Protein AF-A0A1I1VA85-F1 (afdb_monomer)

Mean predicted aligned error: 12.04 Å

Nearest PDB structures (foldseek):
  2l6g-assembly1_A  TM=3.162E-01  e=8.016E+00  unclassified
  8r5s-assembly1_B  TM=1.865E-01  e=4.896E+00  unidentified
  2rai-assembly1_A  TM=1.815E-01  e=9.067E+00  Homo sapiens

Sequence (360 aa):
MTSPSSPTVPARAAYRDVALLIAAASGHSLWATVMIALREYATIQVPHSGLVGRVLMAVGAIAMAGWLIRLTAARKSGSAWALAGAAALAAAVAADAAGLVPADGGSTSGVLAPLAGAGLTVWLVREILRHHGVRLHASAGPADADTQGGVFAAALLGFAAAGLAMVTVSLWFPQSTLSGHQLEAGGITTGSQAFAAFVWTAVAEELAETAAVLALLGAAGRPVREAVALCLLLRLAGHAYLGAAAVAAMVAGAVAVLLFLRYRSVVPLLLAHFAWDAKVRDWVIPQLYAVDTGDGTRTVLLFASWRTSTVTLLLTAGAALWLLHFAQPTTASNSNQAGEAAGSGRTSPPAAASPARRAP

InterPro domains:
  IPR003675 CAAX prenyl protease 2/Lysostaphin resistance protein A-like domain [PF02517] (193-278)

Radius of gyration: 25.91 Å; Cα contacts (8 Å, |Δi|>4): 366; chains: 1; bounding box: 61×56×95 Å

Solvent-accessible surface area (backbone atoms only — not comparable to full-atom values): 20030 Å² total; per-residue (Å²): 136,81,76,78,79,72,80,71,38,57,50,71,58,36,53,50,52,45,52,52,48,46,49,33,66,41,37,29,55,39,47,48,22,52,52,49,29,38,36,65,75,65,68,44,84,64,85,61,55,70,58,53,35,29,50,41,45,29,50,16,33,47,52,47,27,55,49,40,41,57,66,43,59,77,39,98,70,67,43,66,64,52,42,51,51,35,50,50,31,26,49,42,22,33,33,40,50,68,62,67,47,67,64,77,91,45,70,53,51,67,23,49,26,32,46,28,46,31,54,48,48,55,51,36,54,52,50,54,33,50,74,61,73,47,47,80,71,66,66,72,76,73,45,90,52,90,65,91,53,62,69,60,49,48,51,50,49,51,50,50,49,52,50,51,49,45,35,50,50,35,73,76,41,86,73,67,64,70,95,58,56,72,49,55,78,70,70,41,84,46,72,54,21,46,50,20,45,32,52,22,50,20,38,42,51,37,44,56,45,35,48,46,36,44,49,39,36,42,45,28,49,37,43,57,70,56,38,52,49,51,30,35,48,51,40,31,52,56,30,50,52,46,37,61,59,19,54,58,50,28,52,53,42,49,52,47,49,51,49,32,74,71,67,36,47,55,65,68,44,34,52,51,44,30,49,47,51,56,45,48,56,72,59,51,72,81,68,75,66,63,53,72,71,81,78,84,50,74,54,68,68,63,70,59,55,52,48,50,53,48,48,49,50,49,49,50,51,45,49,49,50,46,50,60,63,75,61,52,71,77,71,74,70,76,78,66,84,81,75,86,78,88,76,94,76,92,75,85,82,80,90,80,81,84,84,76,88,82,83,136

Structure (mmCIF, N/CA/C/O backbone):
data_AF-A0A1I1VA85-F1
#
_entry.id   AF-A0A1I1VA85-F1
#
loop_
_atom_site.group_PDB
_atom_site.id
_atom_site.type_symbol
_atom_site.label_atom_id
_atom_site.label_alt_id
_atom_site.label_comp_id
_atom_site.label_asym_id
_atom_site.label_entity_id
_atom_site.label_seq_id
_atom_site.pdbx_PDB_ins_code
_atom_site.Cartn_x
_atom_site.Cartn_y
_atom_site.Cartn_z
_atom_site.occupancy
_atom_site.B_iso_or_equiv
_atom_site.auth_seq_id
_atom_site.auth_comp_id
_atom_site.auth_asym_id
_atom_site.auth_atom_id
_atom_site.pdbx_PDB_model_num
ATOM 1 N N . MET A 1 1 ? -25.752 -6.299 33.656 1.00 51.69 1 MET A N 1
ATOM 2 C CA . MET A 1 1 ? -24.516 -5.617 33.219 1.00 51.69 1 MET A CA 1
ATOM 3 C C . MET A 1 1 ? -24.560 -5.518 31.707 1.00 51.69 1 MET A C 1
ATOM 5 O O . MET A 1 1 ? -24.494 -6.544 31.048 1.00 51.69 1 MET A O 1
ATOM 9 N N . THR A 1 2 ? -24.782 -4.326 31.162 1.00 58.25 2 THR A N 1
ATOM 10 C CA . THR A 1 2 ? -24.693 -4.083 29.720 1.00 58.25 2 THR A CA 1
ATOM 11 C C . THR A 1 2 ? -23.217 -3.999 29.350 1.00 58.25 2 THR A C 1
ATOM 13 O O . THR A 1 2 ? -22.477 -3.207 29.932 1.00 58.25 2 THR A O 1
ATOM 16 N N . SER A 1 3 ? -22.760 -4.852 28.433 1.00 56.22 3 SER A N 1
ATOM 17 C CA . SER A 1 3 ? -21.406 -4.740 27.893 1.00 56.22 3 SER A CA 1
ATOM 18 C C . SER A 1 3 ? -21.243 -3.336 27.301 1.00 56.22 3 SER A C 1
ATOM 20 O O . SER A 1 3 ? -22.123 -2.915 26.546 1.00 56.22 3 SER A O 1
ATOM 22 N N . PRO A 1 4 ? -20.182 -2.587 27.649 1.00 63.34 4 PRO A N 1
ATOM 23 C CA . PRO A 1 4 ? -19.962 -1.262 27.088 1.00 63.34 4 PRO A CA 1
ATOM 24 C C . PRO A 1 4 ? -19.966 -1.367 25.561 1.00 63.34 4 PRO A C 1
ATOM 26 O O . PRO A 1 4 ? -19.232 -2.175 24.987 1.00 63.34 4 PRO A O 1
ATOM 29 N N . SER A 1 5 ? -20.833 -0.587 24.910 1.00 72.50 5 SER A N 1
ATOM 30 C CA . SER A 1 5 ? -20.897 -0.508 23.453 1.00 72.50 5 SER A CA 1
ATOM 31 C C . SER A 1 5 ? -19.510 -0.139 22.943 1.00 72.50 5 SER A C 1
ATOM 33 O O . SER A 1 5 ? -18.982 0.916 23.304 1.00 72.50 5 SER A O 1
ATOM 35 N N . SER A 1 6 ? -18.895 -1.024 22.158 1.00 68.00 6 SER A N 1
ATOM 36 C CA . SER A 1 6 ? -17.579 -0.747 21.587 1.00 68.00 6 SER A CA 1
ATOM 37 C C . SER A 1 6 ? -17.650 0.546 20.768 1.00 68.00 6 SER A C 1
ATOM 39 O O . SER A 1 6 ? -18.631 0.736 20.047 1.00 68.00 6 SER A O 1
ATOM 41 N N . PRO A 1 7 ? -16.667 1.454 20.897 1.00 66.00 7 PRO A N 1
ATOM 42 C CA . PRO A 1 7 ? -16.673 2.704 20.152 1.00 66.00 7 PRO A CA 1
ATOM 43 C C . PRO A 1 7 ? -16.720 2.399 18.652 1.00 66.00 7 PRO A C 1
ATOM 45 O O . PRO A 1 7 ? -15.839 1.725 18.121 1.00 66.00 7 PRO A O 1
ATOM 48 N N . THR A 1 8 ? -17.770 2.864 17.979 1.00 85.44 8 THR A N 1
ATOM 49 C CA . THR A 1 8 ? -17.956 2.671 16.539 1.00 85.44 8 THR A CA 1
ATOM 50 C C . THR A 1 8 ? -17.259 3.792 15.784 1.00 85.44 8 THR A C 1
ATOM 52 O O . THR A 1 8 ? -17.585 4.968 15.975 1.00 85.44 8 THR A O 1
ATOM 55 N N . VAL A 1 9 ? -16.324 3.445 14.903 1.00 90.31 9 VAL A N 1
ATOM 56 C CA . VAL A 1 9 ? -15.691 4.421 14.009 1.00 90.31 9 VAL A CA 1
ATOM 57 C C . VAL A 1 9 ? -16.738 4.922 13.007 1.00 90.31 9 VAL A C 1
ATOM 59 O O . VAL A 1 9 ? -17.409 4.103 12.379 1.00 90.31 9 VAL A O 1
ATOM 62 N N . PRO A 1 10 ? -16.905 6.240 12.793 1.00 93.44 10 PRO A N 1
ATOM 63 C CA . PRO A 1 10 ? -17.809 6.722 11.755 1.00 93.44 10 PRO A CA 1
ATOM 64 C C . PRO A 1 10 ? -17.372 6.211 10.375 1.00 93.44 10 PRO A C 1
ATOM 66 O O . PRO A 1 10 ? -16.249 6.480 9.946 1.00 93.44 10 PRO A O 1
ATOM 69 N N . ALA A 1 11 ? -18.265 5.536 9.643 1.00 90.25 11 ALA A N 1
ATOM 70 C CA . ALA A 1 11 ? -17.955 4.931 8.341 1.00 90.25 11 ALA A CA 1
ATOM 71 C C . ALA A 1 11 ? -17.258 5.897 7.372 1.00 90.25 11 ALA A C 1
ATOM 73 O O . ALA A 1 11 ? -16.222 5.571 6.800 1.00 90.25 11 ALA A O 1
ATOM 74 N N . ARG A 1 12 ? -17.760 7.134 7.254 1.00 92.44 12 ARG A N 1
ATOM 75 C CA . ARG A 1 12 ? -17.159 8.172 6.401 1.00 92.44 12 ARG A CA 1
ATOM 76 C C . ARG A 1 12 ? -15.697 8.469 6.758 1.00 92.44 12 ARG A C 1
ATOM 78 O O . ARG A 1 12 ? -14.899 8.712 5.857 1.00 92.44 12 ARG A O 1
ATOM 85 N N . ALA A 1 13 ? -15.354 8.472 8.047 1.00 94.06 13 ALA A N 1
ATOM 86 C CA . ALA A 1 13 ? -13.982 8.694 8.491 1.00 94.06 13 ALA A CA 1
ATOM 87 C C . ALA A 1 13 ? -13.089 7.504 8.120 1.00 94.06 13 ALA A C 1
ATOM 89 O O . ALA A 1 13 ? -12.008 7.720 7.580 1.00 94.06 13 ALA A O 1
ATOM 90 N N . ALA A 1 14 ? -13.574 6.271 8.309 1.00 94.38 14 ALA A N 1
ATOM 91 C CA . ALA A 1 14 ? -12.845 5.065 7.921 1.00 94.38 14 ALA A CA 1
ATOM 92 C C . ALA A 1 14 ? -12.553 5.017 6.411 1.00 94.38 14 ALA A C 1
ATOM 94 O O . ALA A 1 14 ? -11.403 4.814 6.036 1.00 94.38 14 ALA A O 1
ATOM 95 N N . TYR A 1 15 ? -13.537 5.282 5.537 1.00 94.00 15 TYR A N 1
ATOM 96 C CA . TYR A 1 15 ? -13.290 5.319 4.084 1.00 94.00 15 TYR A CA 1
ATOM 97 C C . TYR A 1 15 ? -12.324 6.417 3.673 1.00 94.00 15 TYR A C 1
ATOM 99 O O . TYR A 1 15 ? -11.464 6.181 2.831 1.00 94.00 15 TYR A O 1
ATOM 107 N N . ARG A 1 16 ? -12.470 7.619 4.243 1.00 95.75 16 ARG A N 1
ATOM 108 C CA . ARG A 1 16 ? -11.556 8.725 3.952 1.00 95.75 16 ARG A CA 1
ATOM 109 C C . ARG A 1 16 ? -10.128 8.328 4.308 1.00 95.75 16 ARG A C 1
ATOM 111 O O . ARG A 1 16 ? -9.230 8.536 3.502 1.00 95.75 16 ARG A O 1
ATOM 118 N N . ASP A 1 17 ? -9.929 7.760 5.492 1.00 97.06 17 ASP A N 1
ATOM 119 C CA . ASP A 1 17 ? -8.597 7.411 5.965 1.00 97.06 17 ASP A CA 1
ATOM 120 C C . ASP A 1 17 ? -8.020 6.225 5.173 1.00 97.06 17 ASP A C 1
ATOM 122 O O . ASP A 1 17 ? -6.850 6.260 4.811 1.00 97.06 17 ASP A O 1
ATOM 126 N N . VAL A 1 18 ? -8.836 5.236 4.789 1.00 96.88 18 VAL A N 1
ATOM 127 C CA . VAL A 1 18 ? -8.423 4.186 3.842 1.00 96.88 18 VAL A CA 1
ATOM 128 C C . VAL A 1 18 ? -7.999 4.794 2.502 1.00 96.88 18 VAL A C 1
ATOM 130 O O . VAL A 1 18 ? -6.887 4.549 2.052 1.00 96.88 18 VAL A O 1
ATOM 133 N N . ALA A 1 19 ? -8.833 5.630 1.881 1.00 95.62 19 ALA A N 1
ATOM 134 C CA . ALA A 1 19 ? -8.538 6.212 0.572 1.00 95.62 19 ALA A CA 1
ATOM 135 C C . ALA A 1 19 ? -7.270 7.081 0.589 1.00 95.62 19 ALA A C 1
ATOM 137 O O . ALA A 1 19 ? -6.434 6.967 -0.305 1.00 95.62 19 ALA A O 1
ATOM 138 N N . LEU A 1 20 ? -7.103 7.920 1.619 1.00 96.38 20 LEU A N 1
ATOM 139 C CA . LEU A 1 20 ? -5.904 8.741 1.791 1.00 96.38 20 LEU A CA 1
ATOM 140 C C . LEU A 1 20 ? -4.661 7.885 2.047 1.00 96.38 20 LEU A C 1
ATOM 142 O O . LEU A 1 20 ? -3.597 8.201 1.520 1.00 96.38 20 LEU A O 1
ATOM 146 N N . LEU A 1 21 ? -4.789 6.807 2.827 1.00 97.50 21 LEU A N 1
ATOM 147 C CA . LEU A 1 21 ? -3.690 5.883 3.090 1.00 97.50 21 LEU A CA 1
ATOM 148 C C . LEU A 1 21 ? -3.242 5.189 1.801 1.00 97.50 21 LEU A C 1
ATOM 150 O O . LEU A 1 21 ? -2.051 5.200 1.509 1.00 97.50 21 LEU A O 1
ATOM 154 N N . ILE A 1 22 ? -4.175 4.658 1.005 1.00 96.62 22 ILE A N 1
ATOM 155 C CA . ILE A 1 22 ? -3.852 4.015 -0.277 1.00 96.62 22 ILE A CA 1
ATOM 156 C C . ILE A 1 22 ? -3.233 5.018 -1.251 1.00 96.62 22 ILE A C 1
ATOM 158 O O . ILE A 1 22 ? -2.216 4.723 -1.872 1.00 96.62 22 ILE A O 1
ATOM 162 N N . ALA A 1 23 ? -3.806 6.218 -1.370 1.00 94.81 23 ALA A N 1
ATOM 163 C CA . ALA A 1 23 ? -3.273 7.241 -2.263 1.00 94.81 23 ALA A CA 1
ATOM 164 C C . ALA A 1 23 ? -1.838 7.643 -1.886 1.00 94.81 23 ALA A C 1
ATOM 166 O O . ALA A 1 23 ? -0.997 7.811 -2.767 1.00 94.81 23 ALA A O 1
ATOM 167 N N . ALA A 1 24 ? -1.548 7.779 -0.589 1.00 95.19 24 ALA A N 1
ATOM 168 C CA . ALA A 1 24 ? -0.241 8.217 -0.117 1.00 95.19 24 ALA A CA 1
ATOM 169 C C . ALA A 1 24 ? 0.810 7.093 -0.108 1.00 95.19 24 ALA A C 1
ATOM 171 O O . ALA A 1 24 ? 1.962 7.352 -0.455 1.00 95.19 24 ALA A O 1
ATOM 172 N N . ALA A 1 25 ? 0.425 5.865 0.257 1.00 94.94 25 ALA A N 1
ATOM 173 C CA . ALA A 1 25 ? 1.320 4.711 0.270 1.00 94.94 25 ALA A CA 1
ATOM 174 C C . ALA A 1 25 ? 1.514 4.151 -1.148 1.00 94.94 25 ALA A C 1
ATOM 176 O O . ALA A 1 25 ? 2.625 4.154 -1.664 1.00 94.94 25 ALA A O 1
ATOM 177 N N . SER A 1 26 ? 0.435 3.762 -1.824 1.00 94.81 26 SER A N 1
ATOM 178 C CA . SER A 1 26 ? 0.487 2.986 -3.072 1.00 94.81 26 SER A CA 1
ATOM 179 C C . SER A 1 26 ? 0.258 3.806 -4.343 1.00 94.81 26 SER A C 1
ATOM 181 O O . SER A 1 26 ? 0.391 3.274 -5.443 1.00 94.81 26 SER A O 1
ATOM 183 N N . GLY A 1 27 ? -0.067 5.100 -4.243 1.00 92.00 27 GLY A N 1
ATOM 184 C CA . GLY A 1 27 ? -0.414 5.927 -5.407 1.00 92.00 27 GLY A CA 1
ATOM 185 C C . GLY A 1 27 ? 0.662 5.961 -6.499 1.00 92.00 27 GLY A C 1
ATOM 186 O O . GLY A 1 27 ? 0.337 5.924 -7.685 1.00 92.00 27 GLY A O 1
ATOM 187 N N . HIS A 1 28 ? 1.944 5.962 -6.122 1.00 93.00 28 HIS A N 1
ATOM 188 C CA . HIS A 1 28 ? 3.045 5.909 -7.089 1.00 93.00 28 HIS A CA 1
ATOM 189 C C . HIS A 1 28 ? 3.170 4.531 -7.769 1.00 93.00 28 HIS A C 1
ATOM 191 O O . HIS A 1 28 ? 3.431 4.481 -8.970 1.00 93.00 28 HIS A O 1
ATOM 197 N N . SER A 1 29 ? 2.931 3.429 -7.047 1.00 90.75 29 SER A N 1
ATOM 198 C CA . SER A 1 29 ? 2.915 2.064 -7.600 1.00 90.75 29 SER A CA 1
ATOM 199 C C . SER A 1 29 ? 1.738 1.852 -8.553 1.00 90.75 29 SER A C 1
ATOM 201 O O . SER A 1 29 ? 1.898 1.276 -9.630 1.00 90.75 29 SER A O 1
ATOM 203 N N . LEU A 1 30 ? 0.559 2.375 -8.196 1.00 89.94 30 LEU A N 1
ATOM 204 C CA . LEU A 1 30 ? -0.626 2.356 -9.056 1.00 89.94 30 LEU A CA 1
ATOM 205 C C . LEU A 1 30 ? -0.395 3.183 -10.325 1.00 89.94 30 LEU A C 1
ATOM 207 O O . LEU A 1 30 ? -0.712 2.730 -11.422 1.00 89.94 30 LEU A O 1
ATOM 211 N N . TRP A 1 31 ? 0.226 4.360 -10.206 1.00 88.75 31 TRP A N 1
ATOM 212 C CA . TRP A 1 31 ? 0.648 5.138 -11.370 1.00 88.75 31 TRP A CA 1
ATOM 213 C C . TRP A 1 31 ? 1.615 4.352 -12.261 1.00 88.75 31 TRP A C 1
ATOM 215 O O . TRP A 1 31 ? 1.384 4.251 -13.465 1.00 88.75 31 TRP A O 1
ATOM 225 N N . ALA A 1 32 ? 2.665 3.760 -11.683 1.00 87.12 32 ALA A N 1
ATOM 226 C CA . ALA A 1 32 ? 3.634 2.957 -12.427 1.00 87.12 32 ALA A CA 1
ATOM 227 C C . ALA A 1 32 ? 2.952 1.798 -13.171 1.00 87.12 32 ALA A C 1
ATOM 229 O O . ALA A 1 32 ? 3.206 1.600 -14.356 1.00 87.12 32 ALA A O 1
ATOM 230 N N . THR A 1 33 ? 2.015 1.113 -12.515 1.00 85.94 33 THR A N 1
ATOM 231 C CA . THR A 1 33 ? 1.189 0.059 -13.118 1.00 85.94 33 THR A CA 1
ATOM 232 C C . THR A 1 33 ? 0.421 0.559 -14.336 1.00 85.94 33 THR A C 1
ATOM 234 O O . THR A 1 33 ? 0.487 -0.064 -15.395 1.00 85.94 33 THR A O 1
ATOM 237 N N . VAL A 1 34 ? -0.269 1.698 -14.226 1.00 84.31 34 VAL A N 1
ATOM 238 C CA . VAL A 1 34 ? -1.003 2.284 -15.358 1.00 84.31 34 VAL A CA 1
ATOM 239 C C . VAL A 1 34 ? -0.045 2.639 -16.495 1.00 84.31 34 VAL A C 1
ATOM 241 O O . VAL A 1 34 ? -0.351 2.371 -17.652 1.00 84.31 34 VAL A O 1
ATOM 244 N N . MET A 1 35 ? 1.132 3.193 -16.193 1.00 85.69 35 MET A N 1
ATOM 245 C CA . MET A 1 35 ? 2.119 3.542 -17.220 1.00 85.69 35 MET A CA 1
ATOM 246 C C . MET A 1 35 ? 2.678 2.313 -17.940 1.00 85.69 35 MET A C 1
ATOM 248 O O . MET A 1 35 ? 2.820 2.346 -19.162 1.00 85.69 35 MET A O 1
ATOM 252 N N . ILE A 1 36 ? 2.965 1.230 -17.210 1.00 82.06 36 ILE A N 1
ATOM 253 C CA . ILE A 1 36 ? 3.394 -0.041 -17.808 1.00 82.06 36 ILE A CA 1
ATOM 254 C C . ILE A 1 36 ? 2.265 -0.585 -18.685 1.00 82.06 36 ILE A C 1
ATOM 256 O O . ILE A 1 36 ? 2.498 -0.879 -19.851 1.00 82.06 36 ILE A O 1
ATOM 260 N N . ALA A 1 37 ? 1.028 -0.620 -18.186 1.00 79.88 37 ALA A N 1
ATOM 261 C CA . ALA A 1 37 ? -0.121 -1.082 -18.959 1.00 79.88 37 ALA A CA 1
ATOM 262 C C . ALA A 1 37 ? -0.336 -0.260 -20.248 1.00 79.88 37 ALA A C 1
ATOM 264 O O . ALA A 1 37 ? -0.560 -0.835 -21.309 1.00 79.88 37 ALA A O 1
ATOM 265 N N . LEU A 1 38 ? -0.224 1.073 -20.201 1.00 80.44 38 LEU A N 1
ATOM 266 C CA . LEU A 1 38 ? -0.341 1.923 -21.395 1.00 80.44 38 LEU A CA 1
ATOM 267 C C . LEU A 1 38 ? 0.783 1.666 -22.407 1.00 80.44 38 LEU A C 1
ATOM 269 O O . LEU A 1 38 ? 0.528 1.623 -23.613 1.00 80.44 38 LEU A O 1
ATOM 273 N N . ARG A 1 39 ? 2.014 1.475 -21.925 1.00 80.94 39 ARG A N 1
ATOM 274 C CA . ARG A 1 39 ? 3.162 1.153 -22.777 1.00 80.94 39 ARG A CA 1
ATOM 275 C C . ARG A 1 39 ? 2.979 -0.197 -23.466 1.00 80.94 39 ARG A C 1
ATOM 277 O O . ARG A 1 39 ? 3.202 -0.291 -24.668 1.00 80.94 39 ARG A O 1
ATOM 284 N N . GLU A 1 40 ? 2.573 -1.208 -22.706 1.00 75.88 40 GLU A N 1
ATOM 285 C CA . GLU A 1 40 ? 2.481 -2.594 -23.165 1.00 75.88 40 GLU A CA 1
ATOM 286 C C . GLU A 1 40 ? 1.237 -2.850 -24.030 1.00 75.88 40 GLU A C 1
ATOM 288 O O . GLU A 1 40 ? 1.342 -3.476 -25.080 1.00 75.88 40 GLU A O 1
ATOM 293 N N . TYR A 1 41 ? 0.063 -2.340 -23.640 1.00 73.88 41 TYR A N 1
ATOM 294 C CA . TYR A 1 41 ? -1.197 -2.641 -24.334 1.00 73.88 41 TYR A CA 1
ATOM 295 C C . TYR A 1 41 ? -1.581 -1.627 -25.404 1.00 73.88 41 TYR A C 1
ATOM 297 O O . TYR A 1 41 ? -2.225 -1.991 -26.385 1.00 73.88 41 TYR A O 1
ATOM 305 N N . ALA A 1 42 ? -1.227 -0.353 -25.224 1.00 76.50 42 ALA A N 1
ATOM 306 C CA . ALA A 1 42 ? -1.623 0.704 -26.151 1.00 76.50 42 ALA A CA 1
ATOM 307 C C . ALA A 1 42 ? -0.467 1.177 -27.041 1.00 76.50 42 ALA A C 1
ATOM 309 O O . ALA A 1 42 ? -0.670 2.039 -27.894 1.00 76.50 42 ALA A O 1
ATOM 310 N N . THR A 1 43 ? 0.748 0.639 -26.863 1.00 77.19 43 THR A N 1
ATOM 311 C CA . THR A 1 43 ? 1.983 1.098 -27.534 1.00 77.19 43 THR A CA 1
ATOM 312 C C . THR A 1 43 ? 2.254 2.598 -27.352 1.00 77.19 43 THR A C 1
ATOM 314 O O . THR A 1 43 ? 3.004 3.212 -28.110 1.00 77.19 43 THR A O 1
ATOM 317 N N . ILE A 1 44 ? 1.653 3.208 -26.322 1.00 78.69 44 ILE A N 1
ATOM 318 C CA . ILE A 1 44 ? 1.803 4.630 -26.029 1.00 78.69 44 ILE A CA 1
ATOM 319 C C . ILE A 1 44 ? 3.124 4.807 -25.293 1.00 78.69 44 ILE A C 1
ATOM 321 O O . ILE A 1 44 ? 3.285 4.378 -24.148 1.00 78.69 44 ILE A O 1
ATOM 325 N N . GLN A 1 45 ? 4.079 5.478 -25.933 1.00 76.69 45 GLN A N 1
ATOM 326 C CA . GLN A 1 45 ? 5.240 5.972 -25.209 1.00 76.69 45 GLN A CA 1
ATOM 327 C C . GLN A 1 45 ? 4.799 7.124 -24.316 1.00 76.69 45 GLN A C 1
ATOM 329 O O . GLN A 1 45 ? 4.345 8.156 -24.806 1.00 76.69 45 GLN A O 1
ATOM 334 N N . VAL A 1 46 ? 4.931 6.944 -23.002 1.00 74.44 46 VAL A N 1
ATOM 335 C CA . VAL A 1 46 ? 4.672 8.007 -22.031 1.00 74.44 46 VAL A CA 1
ATOM 336 C C . VAL A 1 46 ? 6.009 8.642 -21.647 1.00 74.44 46 VAL A C 1
ATOM 338 O O . VAL A 1 46 ? 6.700 8.121 -20.762 1.00 74.44 46 VAL A O 1
ATOM 341 N N . PRO A 1 47 ? 6.429 9.736 -22.312 1.00 65.88 47 PRO A N 1
ATOM 342 C CA . PRO A 1 47 ? 7.627 10.452 -21.907 1.00 65.88 47 PRO A CA 1
ATOM 343 C C . PRO A 1 47 ? 7.477 10.913 -20.450 1.00 65.88 47 PRO A C 1
ATOM 345 O O . PRO A 1 47 ? 6.398 11.302 -20.010 1.00 65.88 47 PRO A O 1
ATOM 348 N N . HIS A 1 48 ? 8.571 10.852 -19.688 1.00 67.06 48 HIS A N 1
ATOM 349 C CA . HIS A 1 48 ? 8.648 11.287 -18.283 1.00 67.06 48 HIS A CA 1
ATOM 350 C C . HIS A 1 48 ? 7.924 10.426 -17.229 1.00 67.06 48 HIS A C 1
ATOM 352 O O . HIS A 1 48 ? 7.852 10.847 -16.072 1.00 67.06 48 HIS A O 1
ATOM 358 N N . SER A 1 49 ? 7.473 9.208 -17.552 1.00 76.88 49 SER A N 1
ATOM 359 C CA . SER A 1 49 ? 6.823 8.305 -16.579 1.00 76.88 49 SER A CA 1
ATOM 360 C C . SER A 1 49 ? 7.645 8.096 -15.295 1.00 76.88 49 SER A C 1
ATOM 362 O O . SER A 1 49 ? 7.098 8.154 -14.192 1.00 76.88 49 SER A O 1
ATOM 364 N N . GLY A 1 50 ? 8.971 7.961 -15.423 1.00 80.81 50 GLY A N 1
ATOM 365 C CA . GLY A 1 50 ? 9.885 7.822 -14.287 1.00 80.81 50 GLY A CA 1
ATOM 366 C C . GLY A 1 50 ? 10.008 9.080 -13.418 1.00 80.81 50 GLY A C 1
ATOM 367 O O . GLY A 1 50 ? 10.096 8.969 -12.198 1.00 80.81 50 GLY A O 1
ATOM 368 N N . LEU A 1 51 ? 9.976 10.281 -14.010 1.00 85.62 51 LEU A N 1
ATOM 369 C CA . LEU A 1 51 ? 9.998 11.531 -13.240 1.00 85.62 51 LEU A CA 1
ATOM 370 C C . LEU A 1 51 ? 8.696 11.699 -12.452 1.00 85.62 51 LEU A C 1
ATOM 372 O O . LEU A 1 51 ? 8.744 11.986 -11.259 1.00 85.62 51 LEU A O 1
ATOM 376 N N . VAL A 1 52 ? 7.550 11.469 -13.101 1.00 86.94 52 VAL A N 1
ATOM 377 C CA . VAL A 1 52 ? 6.237 11.558 -12.446 1.00 86.94 52 VAL A CA 1
ATOM 378 C C . VAL A 1 52 ? 6.142 10.553 -11.299 1.00 86.94 52 VAL A C 1
ATOM 380 O O . VAL A 1 52 ? 5.730 10.931 -10.207 1.00 86.94 52 VAL A O 1
ATOM 383 N N . GLY A 1 53 ? 6.604 9.313 -11.494 1.00 87.81 53 GLY A N 1
ATOM 384 C CA . GLY A 1 53 ? 6.649 8.307 -10.429 1.00 87.81 53 GLY A CA 1
ATOM 385 C C . GLY A 1 53 ? 7.451 8.766 -9.206 1.00 87.81 53 GLY A C 1
ATOM 386 O O . GLY A 1 53 ? 6.960 8.679 -8.082 1.00 87.81 53 GLY A O 1
ATOM 387 N N . ARG A 1 54 ? 8.645 9.341 -9.414 1.00 88.56 54 ARG A N 1
ATOM 388 C CA . ARG A 1 54 ? 9.475 9.883 -8.321 1.00 88.56 54 ARG A CA 1
ATOM 389 C C . ARG A 1 54 ? 8.819 11.071 -7.616 1.00 88.56 54 ARG A C 1
ATOM 391 O O . ARG A 1 54 ? 8.850 11.139 -6.389 1.00 88.56 54 ARG A O 1
ATOM 398 N N . VAL A 1 55 ? 8.180 11.971 -8.366 1.00 90.50 55 VAL A N 1
ATOM 399 C CA . VAL A 1 55 ? 7.423 13.096 -7.793 1.00 90.50 55 VAL A CA 1
ATOM 400 C C . VAL A 1 55 ? 6.254 12.590 -6.949 1.00 90.50 55 VAL A C 1
ATOM 402 O O . VAL A 1 55 ? 6.097 13.027 -5.813 1.00 90.50 55 VAL A O 1
ATOM 405 N N . LEU A 1 56 ? 5.466 11.641 -7.460 1.00 90.88 56 LEU A N 1
ATOM 406 C CA . LEU A 1 56 ? 4.345 11.051 -6.724 1.00 90.88 56 LEU A CA 1
ATOM 407 C C . LEU A 1 56 ? 4.809 10.351 -5.445 1.00 90.88 56 LEU A C 1
ATOM 409 O O . LEU A 1 56 ? 4.172 10.508 -4.406 1.00 90.88 56 LEU A O 1
ATOM 413 N N . MET A 1 57 ? 5.934 9.637 -5.495 1.00 92.44 57 MET A N 1
ATOM 414 C CA . MET A 1 57 ? 6.534 9.005 -4.321 1.00 92.44 57 MET A CA 1
ATOM 415 C C . MET A 1 57 ? 6.937 10.043 -3.260 1.00 92.44 57 MET A C 1
ATOM 417 O O . MET A 1 57 ? 6.581 9.897 -2.089 1.00 92.44 57 MET A O 1
ATOM 421 N N . ALA A 1 58 ? 7.609 11.129 -3.659 1.00 92.25 58 ALA A N 1
ATOM 422 C CA . ALA A 1 58 ? 7.991 12.207 -2.746 1.00 92.25 58 ALA A CA 1
ATOM 423 C C . ALA A 1 58 ? 6.767 12.924 -2.146 1.00 92.25 58 ALA A C 1
ATOM 425 O O . ALA A 1 58 ? 6.704 13.144 -0.936 1.00 92.25 58 ALA A O 1
ATOM 426 N N . VAL A 1 59 ? 5.764 13.243 -2.971 1.00 94.31 59 VAL A N 1
ATOM 427 C CA . VAL A 1 59 ? 4.507 13.865 -2.525 1.00 94.31 59 VAL A CA 1
ATOM 428 C C . VAL A 1 59 ? 3.757 12.951 -1.555 1.00 94.31 59 VAL A C 1
ATOM 430 O O . VAL A 1 59 ? 3.304 13.421 -0.511 1.00 94.31 59 VAL A O 1
ATOM 433 N N . GLY A 1 60 ? 3.672 11.652 -1.853 1.00 95.00 60 GLY A N 1
ATOM 434 C CA . GLY A 1 60 ? 3.069 10.650 -0.975 1.00 95.00 60 GLY A CA 1
ATOM 435 C C . GLY A 1 60 ? 3.759 10.598 0.387 1.00 95.00 60 GLY A C 1
ATOM 436 O O . GLY A 1 60 ? 3.095 10.697 1.418 1.00 95.00 60 GLY A O 1
ATOM 437 N N . ALA A 1 61 ? 5.094 10.562 0.412 1.00 94.62 61 ALA A N 1
ATOM 438 C CA . ALA A 1 61 ? 5.864 10.581 1.655 1.00 94.62 61 ALA A CA 1
ATOM 439 C C . ALA A 1 61 ? 5.661 11.869 2.471 1.00 94.62 61 ALA A C 1
ATOM 441 O O . ALA A 1 61 ? 5.450 11.803 3.684 1.00 94.62 61 ALA A O 1
ATOM 442 N N . ILE A 1 62 ? 5.648 13.038 1.824 1.00 94.38 62 ILE A N 1
ATOM 443 C CA . ILE A 1 62 ? 5.367 14.320 2.492 1.00 94.38 62 ILE A CA 1
ATOM 444 C C . ILE A 1 62 ? 3.946 14.327 3.073 1.00 94.38 62 ILE A C 1
ATOM 446 O O . ILE A 1 62 ? 3.751 14.735 4.221 1.00 94.38 62 ILE A O 1
ATOM 450 N N . ALA A 1 63 ? 2.957 13.839 2.319 1.00 96.19 63 ALA A N 1
ATOM 451 C CA . ALA A 1 63 ? 1.577 13.738 2.781 1.00 96.19 63 ALA A CA 1
ATOM 452 C C . ALA A 1 63 ? 1.449 12.791 3.987 1.00 96.19 63 ALA A C 1
ATOM 454 O O . ALA A 1 63 ? 0.810 13.151 4.980 1.00 96.19 63 ALA A O 1
ATOM 455 N N . MET A 1 64 ? 2.104 11.624 3.944 1.00 96.81 64 MET A N 1
ATOM 456 C CA . MET A 1 64 ? 2.141 10.677 5.061 1.00 96.81 64 MET A CA 1
ATOM 457 C C . MET A 1 64 ? 2.778 11.294 6.308 1.00 96.81 64 MET A C 1
ATOM 459 O O . MET A 1 64 ? 2.208 11.192 7.394 1.00 96.81 64 MET A O 1
ATOM 463 N N . ALA A 1 65 ? 3.916 11.980 6.169 1.00 95.25 65 ALA A N 1
ATOM 464 C CA . ALA A 1 65 ? 4.572 12.646 7.290 1.00 95.25 65 ALA A CA 1
ATOM 465 C C . ALA A 1 65 ? 3.716 13.780 7.867 1.00 95.25 65 ALA A C 1
ATOM 467 O O . ALA A 1 65 ? 3.525 13.841 9.080 1.00 95.25 65 ALA A O 1
ATOM 468 N N . GLY A 1 66 ? 3.131 14.635 7.022 1.00 95.06 66 GLY A N 1
ATOM 469 C CA . GLY A 1 66 ? 2.222 15.695 7.461 1.00 95.06 66 GLY A CA 1
ATOM 470 C C . GLY A 1 66 ? 1.005 15.149 8.215 1.00 95.06 66 GLY A C 1
ATOM 471 O O . GLY A 1 66 ? 0.621 15.680 9.260 1.00 95.06 66 GLY A O 1
ATOM 472 N N . TRP A 1 67 ? 0.423 14.048 7.736 1.00 96.44 67 TRP A N 1
ATOM 473 C CA . TRP A 1 67 ? -0.684 13.380 8.415 1.00 96.44 67 TRP A CA 1
ATOM 474 C C . TRP A 1 67 ? -0.250 12.762 9.749 1.00 96.44 67 TRP A C 1
ATOM 476 O O . TRP A 1 67 ? -0.897 12.985 10.775 1.00 96.44 67 TRP A O 1
ATOM 486 N N . LEU A 1 68 ? 0.885 12.067 9.769 1.00 94.50 68 LEU A N 1
ATOM 487 C CA . LEU A 1 68 ? 1.463 11.496 10.979 1.00 94.50 68 LEU A CA 1
ATOM 488 C C . LEU A 1 68 ? 1.739 12.575 12.041 1.00 94.50 68 LEU A C 1
ATOM 490 O O . LEU A 1 68 ? 1.383 12.408 13.210 1.00 94.50 68 LEU A O 1
ATOM 494 N N . ILE A 1 69 ? 2.297 13.719 11.643 1.00 92.31 69 ILE A N 1
ATOM 495 C CA . ILE A 1 69 ? 2.521 14.871 12.527 1.00 92.31 69 ILE A CA 1
ATOM 496 C C . ILE A 1 69 ? 1.194 15.351 13.114 1.00 92.31 69 ILE A C 1
ATOM 498 O O . ILE A 1 69 ? 1.098 15.539 14.323 1.00 92.31 69 ILE A O 1
ATOM 502 N N . ARG A 1 70 ? 0.138 15.481 12.303 1.00 93.50 70 ARG A N 1
AT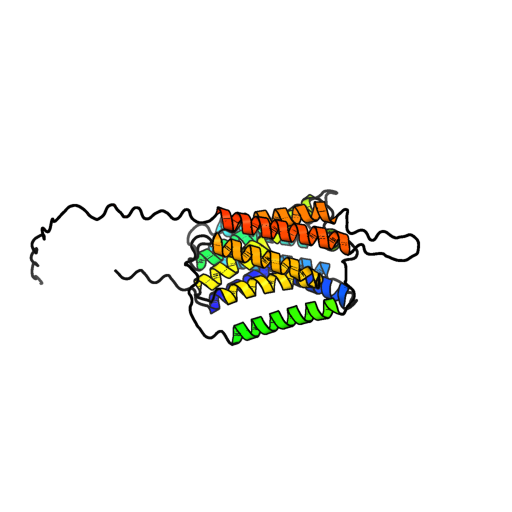OM 503 C CA . ARG A 1 70 ? -1.189 15.881 12.798 1.00 93.50 70 ARG A CA 1
ATOM 504 C C . ARG A 1 70 ? -1.766 14.893 13.814 1.00 93.50 70 ARG A C 1
ATOM 506 O O . ARG A 1 70 ? -2.293 15.325 14.837 1.00 93.50 70 ARG A O 1
ATOM 513 N N . LEU A 1 71 ? -1.662 13.587 13.556 1.00 92.94 71 LEU A N 1
ATOM 514 C CA . LEU A 1 71 ? -2.154 12.549 14.473 1.00 92.94 71 LEU A CA 1
ATOM 515 C C . LEU A 1 71 ? -1.372 12.535 15.792 1.00 92.94 71 LEU A C 1
ATOM 517 O O . LEU A 1 71 ? -1.949 12.349 16.864 1.00 92.94 71 LEU A O 1
ATOM 521 N N . THR A 1 72 ? -0.060 12.759 15.728 1.00 90.50 72 THR A N 1
ATOM 522 C CA . THR A 1 72 ? 0.810 12.732 16.908 1.00 90.50 72 THR A CA 1
ATOM 523 C C . THR A 1 72 ? 0.797 14.035 17.705 1.00 90.50 72 THR A C 1
ATOM 525 O O . THR A 1 72 ? 0.876 13.968 18.930 1.00 90.50 72 THR A O 1
ATOM 528 N N . ALA A 1 73 ? 0.621 15.194 17.061 1.00 88.62 73 ALA A N 1
ATOM 529 C CA . ALA A 1 73 ? 0.512 16.506 17.706 1.00 88.62 73 ALA A CA 1
ATOM 530 C C . ALA A 1 73 ? -0.737 16.638 18.589 1.00 88.62 73 ALA A C 1
ATOM 532 O O . ALA A 1 73 ? -0.728 17.383 19.565 1.00 88.62 73 ALA A O 1
ATOM 533 N N . ALA A 1 74 ? -1.788 15.861 18.311 1.00 85.19 74 ALA A N 1
ATOM 534 C CA . ALA A 1 74 ? -2.949 15.760 19.194 1.00 85.19 74 ALA A CA 1
ATOM 535 C C . ALA A 1 74 ? -2.608 15.158 20.579 1.00 85.19 74 ALA A C 1
ATOM 537 O O . ALA A 1 74 ? -3.436 15.185 21.491 1.00 85.19 74 ALA A O 1
ATOM 538 N N . ARG A 1 75 ? -1.399 14.605 20.765 1.00 83.00 75 ARG A N 1
ATOM 539 C CA . ARG A 1 75 ? -0.937 14.014 22.026 1.00 83.00 75 ARG A CA 1
ATOM 540 C C . ARG A 1 75 ? -0.098 15.023 22.811 1.00 83.00 75 ARG A C 1
ATOM 542 O O . ARG A 1 75 ? 0.866 15.574 22.294 1.00 83.00 75 ARG A O 1
ATOM 549 N N . LYS A 1 76 ? -0.405 15.193 24.102 1.00 74.19 76 LYS A N 1
ATOM 550 C CA . LYS A 1 76 ? 0.320 16.108 25.010 1.00 74.19 76 LYS A CA 1
ATOM 551 C C . LYS A 1 76 ? 1.774 15.694 25.320 1.00 74.19 76 LYS A C 1
ATOM 553 O O . LYS A 1 76 ? 2.496 16.481 25.917 1.00 74.19 76 LYS A O 1
ATOM 558 N N . SER A 1 77 ? 2.224 14.495 24.935 1.00 62.78 77 SER A N 1
ATOM 559 C CA . SER A 1 77 ? 3.572 13.981 25.232 1.00 62.78 77 SER A CA 1
ATOM 560 C C . SER A 1 77 ? 4.295 13.495 23.968 1.00 62.78 77 SER A C 1
ATOM 562 O O . SER A 1 77 ? 3.789 12.607 23.280 1.00 62.78 77 SER A O 1
ATOM 564 N N . GLY A 1 78 ? 5.500 14.017 23.705 1.00 63.12 78 GLY A N 1
ATOM 565 C CA . GLY A 1 78 ? 6.444 13.449 22.728 1.00 63.12 78 GLY A CA 1
ATOM 566 C C . GLY A 1 78 ? 6.354 13.959 21.281 1.00 63.12 78 GLY A C 1
ATOM 567 O O . GLY A 1 78 ? 6.748 13.232 20.371 1.00 63.12 78 GLY A O 1
ATOM 568 N N . SER A 1 79 ? 5.858 15.179 21.038 1.00 77.50 79 SER A N 1
ATOM 569 C CA . SER A 1 79 ? 5.667 15.701 19.671 1.00 77.50 79 SER A CA 1
ATOM 570 C C . SER A 1 79 ? 6.972 15.962 18.905 1.00 77.50 79 SER A C 1
ATOM 572 O O . SER A 1 79 ? 7.013 15.723 17.704 1.00 77.50 79 SER A O 1
ATOM 574 N N . ALA A 1 80 ? 8.047 16.396 19.575 1.00 84.81 80 ALA A N 1
ATOM 575 C CA . ALA A 1 80 ? 9.290 16.796 18.905 1.00 84.81 80 ALA A CA 1
ATOM 576 C C . ALA A 1 80 ? 10.019 15.620 18.230 1.00 84.81 80 ALA A C 1
ATOM 578 O O . ALA A 1 80 ? 10.397 15.716 17.067 1.00 84.81 80 ALA A O 1
ATOM 579 N N . TRP A 1 81 ? 10.155 14.483 18.920 1.00 83.56 81 TRP A N 1
ATOM 580 C CA . TRP A 1 81 ? 10.756 13.275 18.341 1.00 83.56 81 TRP A CA 1
ATOM 581 C C . TRP A 1 81 ? 9.876 12.653 17.257 1.00 83.56 81 TRP A C 1
ATOM 583 O O . TRP A 1 81 ? 10.391 12.155 16.260 1.00 83.56 81 TRP A O 1
ATOM 593 N N . ALA A 1 82 ? 8.550 12.718 17.424 1.00 84.81 82 ALA A N 1
ATOM 594 C CA . ALA A 1 82 ? 7.613 12.265 16.403 1.00 84.81 82 ALA A CA 1
ATOM 595 C C . ALA A 1 82 ? 7.742 13.096 15.115 1.00 84.81 82 ALA A C 1
ATOM 597 O O . ALA A 1 82 ? 7.825 12.540 14.023 1.00 84.81 82 ALA A O 1
ATOM 598 N N . LEU A 1 83 ? 7.828 14.422 15.265 1.00 87.25 83 LEU A N 1
ATOM 599 C CA . LEU A 1 83 ? 8.053 15.363 14.175 1.00 87.25 83 LEU A CA 1
ATOM 600 C C . LEU A 1 83 ? 9.397 15.111 13.487 1.00 87.25 83 LEU A C 1
ATOM 602 O O . LEU A 1 83 ? 9.428 14.959 12.269 1.00 87.25 83 LEU A O 1
ATOM 606 N N . ALA A 1 84 ? 10.485 15.023 14.257 1.00 88.81 84 ALA A N 1
ATOM 607 C CA . ALA A 1 84 ? 11.824 14.792 13.722 1.00 88.81 84 ALA A CA 1
ATOM 608 C C . ALA A 1 84 ? 11.915 13.458 12.968 1.00 88.81 84 ALA A C 1
ATOM 610 O O . ALA A 1 84 ? 12.445 13.420 11.863 1.00 88.81 84 ALA A O 1
ATOM 611 N N . GLY A 1 85 ? 11.346 12.380 13.518 1.00 89.81 85 GLY A N 1
ATOM 612 C CA . GLY A 1 85 ? 11.327 11.071 12.865 1.00 89.81 85 GLY A CA 1
ATOM 613 C C . GLY A 1 85 ? 10.505 11.061 11.573 1.00 89.81 85 GLY A C 1
ATOM 614 O O . GLY A 1 85 ? 10.987 10.583 10.549 1.00 89.81 85 GLY A O 1
ATOM 615 N N . ALA A 1 86 ? 9.291 11.624 11.592 1.00 89.12 86 ALA A N 1
ATOM 616 C CA . ALA A 1 86 ? 8.443 11.715 10.402 1.00 89.12 86 ALA A CA 1
ATOM 617 C C . ALA A 1 86 ? 9.099 12.564 9.300 1.00 89.12 86 ALA A C 1
ATOM 619 O O . ALA A 1 86 ? 9.107 12.170 8.133 1.00 89.12 86 ALA A O 1
ATOM 620 N N . ALA A 1 87 ? 9.688 13.703 9.680 1.00 90.56 87 ALA A N 1
ATOM 621 C CA . ALA A 1 87 ? 10.407 14.580 8.766 1.00 90.56 87 ALA A CA 1
ATOM 622 C C . ALA A 1 87 ? 11.659 13.903 8.192 1.00 90.56 87 ALA A C 1
ATOM 624 O O . ALA A 1 87 ? 11.880 13.989 6.990 1.00 90.56 87 ALA A O 1
ATOM 625 N N . ALA A 1 88 ? 12.440 13.191 9.012 1.00 92.06 88 ALA A N 1
ATOM 626 C CA . ALA A 1 88 ? 13.629 12.472 8.560 1.00 92.06 88 ALA A CA 1
ATOM 627 C C . ALA A 1 88 ? 13.286 11.371 7.545 1.00 92.06 88 ALA A C 1
ATOM 629 O O . ALA A 1 88 ? 13.949 11.266 6.516 1.00 92.06 88 ALA A O 1
ATOM 630 N N . LEU A 1 89 ? 12.223 10.595 7.788 1.00 91.00 89 LEU A N 1
ATOM 631 C CA . LEU A 1 89 ? 11.767 9.566 6.848 1.00 91.00 89 LEU A CA 1
ATOM 632 C C . LEU A 1 89 ? 11.280 10.177 5.528 1.00 91.00 89 LEU A C 1
ATOM 634 O O . LEU A 1 89 ? 11.681 9.720 4.461 1.00 91.00 89 LEU A O 1
ATOM 638 N N . ALA A 1 90 ? 10.466 11.236 5.576 1.00 90.38 90 ALA A N 1
ATOM 639 C CA . ALA A 1 90 ? 10.014 11.912 4.359 1.00 90.38 90 ALA A CA 1
ATOM 640 C C . ALA A 1 90 ? 11.170 12.565 3.588 1.00 90.38 90 ALA A C 1
ATOM 642 O O . ALA A 1 90 ? 11.215 12.467 2.363 1.00 90.38 90 ALA A O 1
ATOM 643 N N . ALA A 1 91 ? 12.122 13.184 4.290 1.00 91.62 91 ALA A N 1
ATOM 644 C CA . ALA A 1 91 ? 13.315 13.762 3.685 1.00 91.62 91 ALA A CA 1
ATOM 645 C C . ALA A 1 91 ? 14.183 12.688 3.016 1.00 91.62 91 ALA A C 1
ATOM 647 O O . ALA A 1 91 ? 14.664 12.912 1.912 1.00 91.62 91 ALA A O 1
ATOM 648 N N . ALA A 1 92 ? 14.325 11.511 3.634 1.00 90.69 92 ALA A N 1
ATOM 649 C CA . ALA A 1 92 ? 15.040 10.379 3.053 1.00 90.69 92 ALA A CA 1
ATOM 650 C C . ALA A 1 92 ? 14.386 9.894 1.746 1.00 90.69 92 ALA A C 1
ATOM 652 O O . ALA A 1 92 ? 15.080 9.723 0.745 1.00 90.69 92 ALA A O 1
ATOM 653 N N . VAL A 1 93 ? 13.052 9.752 1.721 1.00 89.12 93 VAL A N 1
ATOM 654 C CA . VAL A 1 93 ? 12.317 9.398 0.493 1.00 89.12 93 VAL A CA 1
ATOM 655 C C . VAL A 1 93 ? 12.479 10.476 -0.580 1.00 89.12 93 VAL A C 1
ATOM 657 O O . VAL A 1 93 ? 12.773 10.158 -1.729 1.00 89.12 93 VAL A O 1
ATOM 660 N N . ALA A 1 94 ? 12.306 11.750 -0.221 1.00 89.44 94 ALA A N 1
ATOM 661 C CA . ALA A 1 94 ? 12.399 12.860 -1.164 1.00 89.44 94 ALA A CA 1
ATOM 662 C C . ALA A 1 94 ? 13.818 13.034 -1.729 1.00 89.44 94 ALA A C 1
ATOM 664 O O . ALA A 1 94 ? 13.966 13.303 -2.919 1.00 89.44 94 ALA A O 1
ATOM 665 N N . ALA A 1 95 ? 14.854 12.851 -0.906 1.00 90.06 95 ALA A N 1
ATOM 666 C CA . ALA A 1 95 ? 16.247 12.932 -1.332 1.00 90.06 95 ALA A CA 1
ATOM 667 C C . ALA A 1 95 ? 16.600 11.827 -2.338 1.00 90.06 95 ALA A C 1
ATOM 669 O O . ALA A 1 95 ? 17.198 12.118 -3.373 1.00 90.06 95 ALA A O 1
ATOM 670 N N . ASP A 1 96 ? 16.186 10.583 -2.080 1.00 87.31 96 ASP A N 1
ATOM 671 C CA . ASP A 1 96 ? 16.401 9.463 -3.007 1.00 87.31 96 ASP A CA 1
ATOM 672 C C . ASP A 1 96 ? 15.582 9.655 -4.300 1.00 87.31 96 ASP A C 1
ATOM 674 O O . ASP A 1 96 ? 16.115 9.542 -5.403 1.00 87.31 96 ASP A O 1
ATOM 678 N N . ALA A 1 97 ? 14.320 10.096 -4.196 1.00 86.44 97 ALA A N 1
ATOM 679 C CA . ALA A 1 97 ? 13.475 10.429 -5.350 1.00 86.44 97 ALA A CA 1
ATOM 680 C C . ALA A 1 97 ? 14.043 11.566 -6.224 1.00 86.44 97 ALA A C 1
ATOM 682 O O . ALA A 1 97 ? 13.838 11.589 -7.441 1.00 86.44 97 ALA A O 1
ATOM 683 N N . ALA A 1 98 ? 14.749 12.518 -5.616 1.00 87.69 98 ALA A N 1
ATOM 684 C CA . ALA A 1 98 ? 15.406 13.618 -6.312 1.00 87.69 98 ALA A CA 1
ATOM 685 C C . ALA A 1 98 ? 16.787 13.238 -6.881 1.00 87.69 98 ALA A C 1
ATOM 687 O O . ALA A 1 98 ? 17.403 14.062 -7.554 1.00 87.69 98 ALA A O 1
ATOM 688 N N . GLY A 1 99 ? 17.276 12.016 -6.635 1.00 86.12 99 GLY A N 1
ATOM 689 C CA . GLY A 1 99 ? 18.616 11.587 -7.044 1.00 86.12 99 GLY A CA 1
ATOM 690 C C . GLY A 1 99 ? 19.740 12.280 -6.267 1.00 86.12 99 GLY A C 1
ATOM 691 O O . GLY A 1 99 ? 20.853 12.387 -6.770 1.00 86.12 99 GLY A O 1
ATOM 692 N N . LEU A 1 100 ? 19.447 12.785 -5.063 1.00 87.81 100 LEU A N 1
ATOM 693 C CA . LEU A 1 100 ? 20.422 13.453 -4.193 1.00 87.81 100 LEU A CA 1
ATOM 694 C C . LEU A 1 100 ? 21.233 12.465 -3.350 1.00 87.81 100 LEU A C 1
ATOM 696 O O . LEU A 1 100 ? 22.261 12.844 -2.795 1.00 87.81 100 LEU A O 1
ATOM 700 N N . VAL A 1 101 ? 20.773 11.217 -3.235 1.00 84.44 101 VAL A N 1
ATOM 701 C CA . VAL A 1 101 ? 21.552 10.128 -2.640 1.00 84.44 101 VAL A CA 1
ATOM 702 C C . VAL A 1 101 ? 22.583 9.702 -3.684 1.00 84.44 101 VAL A C 1
ATOM 704 O O . VAL A 1 101 ? 22.179 9.202 -4.740 1.00 84.44 101 VAL A O 1
ATOM 707 N N . PRO A 1 102 ? 23.886 9.937 -3.448 1.00 74.94 102 PRO A N 1
ATOM 708 C CA . PRO A 1 102 ? 24.877 9.639 -4.456 1.00 74.94 102 PRO A CA 1
ATOM 709 C C . PRO A 1 102 ? 24.892 8.135 -4.741 1.00 74.94 102 PRO A C 1
ATOM 711 O O . PRO A 1 102 ? 24.757 7.284 -3.860 1.00 74.94 102 PRO A O 1
ATOM 714 N N . ALA A 1 103 ? 24.981 7.810 -6.027 1.00 68.06 103 ALA A N 1
ATOM 715 C CA . ALA A 1 103 ? 25.256 6.460 -6.471 1.00 68.06 103 ALA A CA 1
ATOM 716 C C . ALA A 1 103 ? 26.774 6.291 -6.384 1.00 68.06 103 ALA A C 1
ATOM 718 O O . ALA A 1 103 ? 27.479 6.584 -7.346 1.00 68.06 103 ALA A O 1
ATOM 719 N N . ASP A 1 104 ? 27.287 5.896 -5.219 1.00 57.91 104 ASP A N 1
ATOM 720 C CA . ASP A 1 104 ? 28.725 5.826 -4.898 1.00 57.91 104 ASP A CA 1
ATOM 721 C C . ASP A 1 104 ? 29.481 4.729 -5.693 1.00 57.91 104 ASP A C 1
ATOM 723 O O . ASP A 1 104 ? 30.325 4.019 -5.151 1.00 57.91 104 ASP A O 1
ATOM 727 N N . GLY A 1 105 ? 29.091 4.444 -6.942 1.00 56.00 105 GLY A N 1
ATOM 728 C CA . GLY A 1 105 ? 29.382 3.173 -7.616 1.00 56.00 105 GLY A CA 1
ATOM 729 C C . GLY A 1 105 ? 28.796 1.959 -6.876 1.00 56.00 105 GLY A C 1
ATOM 730 O O . GLY A 1 105 ? 29.073 0.818 -7.237 1.00 56.00 105 GLY A O 1
ATOM 731 N N . GLY A 1 106 ? 27.997 2.209 -5.833 1.00 50.47 106 GLY A N 1
ATOM 732 C CA . GLY A 1 106 ? 27.533 1.256 -4.844 1.00 50.47 106 GLY A CA 1
ATOM 733 C C . GLY A 1 106 ? 26.013 1.219 -4.720 1.00 50.47 106 GLY A C 1
ATOM 734 O O . GLY A 1 106 ? 25.278 2.128 -5.095 1.00 50.47 106 GLY A O 1
ATOM 735 N N . SER A 1 107 ? 25.565 0.100 -4.170 1.00 60.94 107 SER A N 1
ATOM 736 C CA . SER A 1 107 ? 24.206 -0.443 -4.125 1.00 60.94 107 SER A CA 1
ATOM 737 C C . SER A 1 107 ? 23.129 0.352 -3.349 1.00 60.94 107 SER A C 1
ATOM 739 O O . SER A 1 107 ? 22.119 -0.237 -2.971 1.00 60.94 107 SER A O 1
ATOM 741 N N . THR A 1 108 ? 23.336 1.640 -3.055 1.00 70.12 108 THR A N 1
ATOM 742 C CA . THR A 1 108 ? 22.507 2.448 -2.131 1.00 70.12 108 THR A CA 1
ATOM 743 C C . THR A 1 108 ? 21.410 3.267 -2.814 1.00 70.12 108 THR A C 1
ATOM 745 O O . THR A 1 108 ? 20.352 3.473 -2.215 1.00 70.12 108 THR A O 1
ATOM 748 N N . SER A 1 109 ? 21.613 3.703 -4.061 1.00 76.44 109 SER A N 1
ATOM 749 C CA . SER A 1 109 ? 20.577 4.401 -4.835 1.00 76.44 109 SER A CA 1
ATOM 750 C C . SER A 1 109 ? 19.356 3.493 -5.029 1.00 76.44 109 SER A C 1
ATOM 752 O O . SER A 1 109 ? 19.506 2.332 -5.417 1.00 76.44 109 SER A O 1
ATOM 754 N N . GLY A 1 110 ? 18.153 3.987 -4.721 1.00 82.88 110 GLY A N 1
ATOM 755 C CA . GLY A 1 110 ? 16.915 3.201 -4.806 1.00 82.88 110 GLY A CA 1
ATOM 756 C C . GLY A 1 110 ? 16.693 2.204 -3.659 1.00 82.88 110 GLY A C 1
ATOM 757 O O . GLY A 1 110 ? 15.761 1.406 -3.722 1.00 82.88 110 GLY A O 1
ATOM 758 N N . VAL A 1 111 ? 17.526 2.227 -2.611 1.00 89.06 111 VAL A N 1
ATOM 759 C CA . VAL A 1 111 ? 17.312 1.455 -1.368 1.00 89.06 111 VAL A CA 1
ATOM 760 C C . VAL A 1 111 ? 16.628 2.306 -0.303 1.00 89.06 111 VAL A C 1
ATOM 762 O O . VAL A 1 111 ? 15.784 1.814 0.450 1.00 89.06 111 VAL A O 1
ATOM 765 N N . LEU A 1 112 ? 16.992 3.588 -0.226 1.00 90.56 112 LEU A N 1
ATOM 766 C CA . LEU A 1 112 ? 16.575 4.454 0.868 1.00 90.56 112 LEU A CA 1
ATOM 767 C C . LEU A 1 112 ? 15.080 4.782 0.806 1.00 90.56 112 LEU A C 1
ATOM 769 O O . LEU A 1 112 ? 14.408 4.658 1.832 1.00 90.56 112 LEU A O 1
ATOM 773 N N . ALA A 1 113 ? 14.546 5.159 -0.361 1.00 91.62 113 ALA A N 1
ATOM 774 C CA . ALA A 1 113 ? 13.132 5.505 -0.484 1.00 91.62 113 ALA A CA 1
ATOM 775 C C . ALA A 1 113 ? 12.190 4.344 -0.122 1.00 91.62 113 ALA A C 1
ATOM 777 O O . ALA A 1 113 ? 11.310 4.574 0.710 1.00 91.62 113 ALA A O 1
ATOM 778 N N . PRO A 1 114 ? 12.358 3.108 -0.639 1.00 93.38 114 PRO A N 1
ATOM 779 C CA . PRO A 1 114 ? 11.478 1.999 -0.268 1.00 93.38 114 PRO A CA 1
ATOM 780 C C . PRO A 1 114 ? 11.499 1.694 1.237 1.00 93.38 114 PRO A C 1
ATOM 782 O O . PRO A 1 114 ? 10.445 1.546 1.857 1.00 93.38 114 PRO A O 1
ATOM 785 N N . LEU A 1 115 ? 12.682 1.673 1.865 1.00 94.81 115 LEU A N 1
ATOM 786 C CA . LEU A 1 115 ? 12.807 1.383 3.299 1.00 94.81 115 LEU A CA 1
ATOM 787 C C . LEU A 1 115 ? 12.244 2.509 4.176 1.00 94.81 115 LEU A C 1
ATOM 789 O O . LEU A 1 115 ? 11.511 2.244 5.133 1.00 94.81 115 LEU A O 1
ATOM 793 N N . ALA A 1 116 ? 12.557 3.766 3.853 1.00 94.38 116 ALA A N 1
ATOM 794 C CA . ALA A 1 116 ? 12.031 4.916 4.580 1.00 94.38 116 ALA A CA 1
ATOM 795 C C . ALA A 1 116 ? 10.509 5.039 4.402 1.00 94.38 116 ALA A C 1
ATOM 797 O O . ALA A 1 116 ? 9.791 5.281 5.376 1.00 94.38 116 ALA A O 1
ATOM 798 N N . GLY A 1 117 ? 10.007 4.791 3.189 1.00 95.75 117 GLY A N 1
ATOM 799 C CA . GLY A 1 117 ? 8.583 4.715 2.886 1.00 95.75 117 GLY A CA 1
ATOM 800 C C . GLY A 1 117 ? 7.888 3.619 3.691 1.00 95.75 117 GLY A C 1
ATOM 801 O O . GLY A 1 117 ? 6.837 3.872 4.287 1.00 95.75 117 GLY A O 1
ATOM 802 N N . ALA A 1 118 ? 8.484 2.426 3.776 1.00 96.62 118 ALA A N 1
ATOM 803 C CA . ALA A 1 118 ? 7.937 1.308 4.539 1.00 96.62 118 ALA A CA 1
ATOM 804 C C . ALA A 1 118 ? 7.837 1.660 6.031 1.00 96.62 118 ALA A C 1
ATOM 806 O O . ALA A 1 118 ? 6.774 1.511 6.637 1.00 96.62 118 ALA A O 1
ATOM 807 N N . GLY A 1 119 ? 8.906 2.215 6.611 1.00 95.25 119 GLY A N 1
ATOM 808 C CA . GLY A 1 119 ? 8.907 2.688 7.997 1.00 95.25 119 GLY A CA 1
ATOM 809 C C . GLY A 1 119 ? 7.845 3.762 8.260 1.00 95.25 119 GLY A C 1
ATOM 810 O O . GLY A 1 119 ? 7.120 3.693 9.258 1.00 95.25 119 GLY A O 1
ATOM 811 N N . LEU A 1 120 ? 7.701 4.719 7.339 1.00 95.81 120 LEU A N 1
ATOM 812 C CA . LEU A 1 120 ? 6.701 5.783 7.429 1.00 95.81 120 LEU A CA 1
ATOM 813 C C . LEU A 1 120 ? 5.271 5.231 7.344 1.00 95.81 120 LEU A C 1
ATOM 815 O O . LEU A 1 120 ? 4.415 5.629 8.135 1.00 95.81 120 LEU A O 1
ATOM 819 N N . THR A 1 121 ? 5.032 4.267 6.455 1.00 97.12 121 THR A N 1
ATOM 820 C CA . THR A 1 121 ? 3.736 3.594 6.286 1.00 97.12 121 THR A CA 1
ATOM 821 C C . THR A 1 121 ? 3.362 2.796 7.530 1.00 97.12 121 THR A C 1
ATOM 823 O O . THR A 1 121 ? 2.256 2.948 8.048 1.00 97.12 121 THR A O 1
ATOM 826 N N . VAL A 1 122 ? 4.294 2.007 8.080 1.00 96.50 122 VAL A N 1
ATOM 827 C CA . VAL A 1 122 ? 4.085 1.253 9.328 1.00 96.50 122 VAL A CA 1
ATOM 828 C C . VAL A 1 122 ? 3.684 2.185 10.469 1.00 96.50 122 VAL A C 1
ATOM 830 O O . VAL A 1 122 ? 2.726 1.913 11.203 1.00 96.50 122 VAL A O 1
ATOM 833 N N . TRP A 1 123 ? 4.393 3.305 10.617 1.00 96.25 123 TRP A N 1
ATOM 834 C CA . TRP A 1 123 ? 4.105 4.267 11.671 1.00 96.25 123 TRP A CA 1
ATOM 835 C C . TRP A 1 123 ? 2.757 4.963 11.456 1.00 96.25 123 TRP A C 1
ATOM 837 O O . TRP A 1 123 ? 1.951 5.038 12.389 1.00 96.25 123 TRP A O 1
ATOM 847 N N . LEU A 1 124 ? 2.470 5.408 10.233 1.00 96.69 124 LEU A N 1
ATOM 848 C CA . LEU A 1 124 ? 1.206 6.054 9.905 1.00 96.69 124 LEU A CA 1
ATOM 849 C C . LEU A 1 124 ? 0.014 5.122 10.155 1.00 96.69 124 LEU A C 1
ATOM 851 O O . LEU A 1 124 ? -0.913 5.516 10.862 1.00 96.69 124 LEU A O 1
ATOM 855 N N . VAL A 1 125 ? 0.057 3.878 9.666 1.00 97.06 125 VAL A N 1
ATOM 856 C CA . VAL A 1 125 ? -1.011 2.887 9.884 1.00 97.06 125 VAL A CA 1
ATOM 857 C C . VAL A 1 125 ? -1.258 2.673 11.375 1.00 97.06 125 VAL A C 1
ATOM 859 O O . VAL A 1 125 ? -2.404 2.708 11.829 1.00 97.06 125 VAL A O 1
ATOM 862 N N . ARG A 1 126 ? -0.191 2.523 12.169 1.00 95.31 126 ARG A N 1
ATOM 863 C CA . ARG A 1 126 ? -0.301 2.387 13.627 1.00 95.31 126 ARG A CA 1
ATOM 864 C C . ARG A 1 126 ? -1.021 3.578 14.264 1.00 95.31 126 ARG A C 1
ATOM 866 O O . ARG A 1 126 ? -1.863 3.372 15.139 1.00 95.31 126 ARG A O 1
ATOM 873 N N . GLU A 1 127 ? -0.688 4.807 13.872 1.00 95.12 127 GLU A N 1
ATOM 874 C CA . GLU A 1 127 ? -1.299 6.011 14.448 1.00 95.12 127 GLU A CA 1
ATOM 875 C C . GLU A 1 127 ? -2.739 6.231 13.968 1.00 95.12 127 GLU A C 1
ATOM 877 O O . GLU A 1 127 ? -3.569 6.640 14.778 1.00 95.12 127 GLU A O 1
ATOM 882 N N . ILE A 1 128 ? -3.074 5.894 12.717 1.00 96.12 128 ILE A N 1
ATOM 883 C CA . ILE A 1 128 ? -4.461 5.917 12.216 1.00 96.12 128 ILE A CA 1
ATOM 884 C C . ILE A 1 128 ? -5.321 4.942 13.027 1.00 96.12 128 ILE A C 1
ATOM 886 O O . ILE A 1 128 ? -6.356 5.325 13.571 1.00 96.12 128 ILE A O 1
ATOM 890 N N . LEU A 1 129 ? -4.879 3.691 13.173 1.00 94.81 129 LEU A N 1
ATOM 891 C CA . LEU A 1 129 ? -5.623 2.684 13.934 1.00 94.81 129 LEU A CA 1
ATOM 892 C C . LEU A 1 129 ? -5.790 3.101 15.395 1.00 94.81 129 LEU A C 1
ATOM 894 O O . LEU A 1 129 ? -6.891 3.043 15.939 1.00 94.81 129 LEU A O 1
ATOM 898 N N . ARG A 1 130 ? -4.716 3.607 16.012 1.00 93.38 130 ARG A N 1
ATOM 899 C CA . ARG A 1 130 ? -4.753 4.131 17.379 1.00 93.38 130 ARG A CA 1
ATOM 900 C C . ARG A 1 130 ? -5.721 5.309 17.520 1.00 93.38 130 ARG A C 1
ATOM 902 O O . ARG A 1 130 ? -6.427 5.364 18.524 1.00 93.38 130 ARG A O 1
ATOM 909 N N . HIS A 1 131 ? -5.750 6.236 16.562 1.00 94.12 131 HIS A N 1
ATOM 910 C CA . HIS A 1 131 ? -6.669 7.379 16.561 1.00 94.12 131 HIS A CA 1
ATOM 911 C C . HIS A 1 131 ? -8.137 6.931 16.597 1.00 94.12 131 HIS A C 1
ATOM 913 O O . HIS A 1 131 ? -8.949 7.545 17.283 1.00 94.12 131 HIS A O 1
ATOM 919 N N . HIS A 1 132 ? -8.438 5.810 15.943 1.00 93.06 132 HIS A N 1
ATOM 920 C CA . HIS A 1 132 ? -9.759 5.182 15.917 1.00 93.06 132 HIS A CA 1
ATOM 921 C C . HIS A 1 132 ? -10.014 4.188 17.060 1.00 93.06 132 HIS A C 1
ATOM 923 O O . HIS A 1 132 ? -11.054 3.537 17.089 1.00 93.06 132 HIS A O 1
ATOM 929 N N . GLY A 1 133 ? -9.076 4.028 18.001 1.00 92.56 133 GLY A N 1
ATOM 930 C CA . GLY A 1 133 ? -9.188 3.038 19.078 1.00 92.56 133 GLY A CA 1
ATOM 931 C C . GLY A 1 133 ? -9.114 1.580 18.600 1.00 92.56 133 GLY A C 1
ATOM 932 O O . GLY A 1 133 ? -9.458 0.667 19.348 1.00 92.56 133 GLY A O 1
ATOM 933 N N . VAL A 1 134 ? -8.646 1.346 17.372 1.00 91.50 134 VAL A N 1
ATOM 934 C CA . VAL A 1 134 ? -8.535 0.024 16.752 1.00 91.50 134 VAL A CA 1
ATOM 935 C C . VAL A 1 134 ? -7.174 -0.580 17.070 1.00 91.50 134 VAL A C 1
ATOM 937 O O . VAL A 1 134 ? -6.131 0.062 16.943 1.00 91.50 134 VAL A O 1
ATOM 940 N N . ARG A 1 135 ? -7.163 -1.855 17.460 1.00 88.69 135 ARG A N 1
ATOM 941 C CA . ARG A 1 135 ? -5.936 -2.652 17.566 1.00 88.69 135 ARG A CA 1
ATOM 942 C C . ARG A 1 135 ? -5.901 -3.636 16.411 1.00 88.69 135 ARG A C 1
ATOM 944 O O . ARG A 1 135 ? -6.877 -4.348 16.199 1.00 88.69 135 ARG A O 1
ATOM 951 N N . LEU A 1 136 ? -4.757 -3.736 15.737 1.00 81.88 136 LEU A N 1
ATOM 952 C CA . LEU A 1 136 ? -4.576 -4.664 14.615 1.00 81.88 136 LEU A CA 1
ATOM 953 C C . LEU A 1 136 ? -4.877 -6.128 15.010 1.00 81.88 136 LEU A C 1
ATOM 955 O O . LEU A 1 136 ? -5.422 -6.877 14.211 1.00 81.88 136 LEU A O 1
ATOM 959 N N . HIS A 1 137 ? -4.590 -6.497 16.265 1.00 73.06 137 HIS A N 1
ATOM 960 C CA . HIS A 1 137 ? -4.778 -7.850 16.807 1.00 73.06 137 HIS A CA 1
ATOM 961 C C . HIS A 1 137 ? -6.118 -8.099 17.516 1.00 73.06 137 HIS A C 1
ATOM 963 O O . HIS A 1 137 ? -6.393 -9.236 17.882 1.00 73.06 137 HIS A O 1
ATOM 969 N N . ALA A 1 138 ? -6.934 -7.069 17.769 1.00 55.88 138 ALA A N 1
ATOM 970 C CA . ALA A 1 138 ? -8.109 -7.192 18.646 1.00 55.88 138 ALA A CA 1
ATOM 971 C C . ALA A 1 138 ? -9.420 -6.729 18.003 1.00 55.88 138 ALA A C 1
ATOM 973 O O . ALA A 1 138 ? -10.369 -6.410 18.716 1.00 55.88 138 ALA A O 1
ATOM 974 N N . SER A 1 139 ? -9.487 -6.649 16.673 1.00 51.78 139 SER A N 1
ATOM 975 C CA . SER A 1 139 ? -10.733 -6.293 15.998 1.00 51.78 139 SER A CA 1
ATOM 976 C C . SER A 1 139 ? -11.817 -7.310 16.358 1.00 51.78 139 SER A C 1
ATOM 978 O O . SER A 1 139 ? -11.646 -8.514 16.153 1.00 51.78 139 SER A O 1
ATOM 980 N N . ALA A 1 140 ? -12.928 -6.812 16.910 1.00 51.56 140 ALA A N 1
ATOM 981 C CA . ALA A 1 140 ? -14.140 -7.588 17.125 1.00 51.56 140 ALA A CA 1
ATOM 982 C C . ALA A 1 140 ? -14.476 -8.374 15.845 1.00 51.56 140 ALA A C 1
ATOM 984 O O . ALA A 1 140 ? -14.139 -7.947 14.732 1.00 51.56 140 ALA A O 1
ATOM 985 N N . GLY A 1 141 ? -15.060 -9.564 15.995 1.00 53.00 141 GLY A N 1
ATOM 986 C CA . GLY A 1 141 ? -15.517 -10.353 14.850 1.00 53.00 141 GLY A CA 1
ATOM 987 C C . GLY A 1 141 ? -16.346 -9.484 13.892 1.00 53.00 141 GLY A C 1
ATOM 988 O O . GLY A 1 141 ? -16.983 -8.535 14.353 1.00 53.00 141 GLY A O 1
ATOM 989 N N . PRO A 1 142 ? -16.293 -9.743 12.573 1.00 55.19 142 PRO A N 1
ATOM 990 C CA . PRO A 1 142 ? -17.062 -8.963 11.613 1.00 55.19 142 PRO A CA 1
ATOM 991 C C . PRO A 1 142 ? -18.529 -8.936 12.047 1.00 55.19 142 PRO A C 1
ATOM 993 O O . PRO A 1 142 ? -19.122 -9.981 12.299 1.00 55.19 142 PRO A O 1
ATOM 996 N N . ALA A 1 143 ? -19.086 -7.737 12.200 1.00 54.31 143 ALA A N 1
ATOM 997 C CA . ALA A 1 143 ? -20.508 -7.594 12.440 1.00 54.31 143 ALA A CA 1
ATOM 998 C C . ALA A 1 143 ? -21.232 -7.894 11.122 1.00 54.31 143 ALA A C 1
ATOM 1000 O O . ALA A 1 143 ? -20.962 -7.234 10.116 1.00 54.31 143 ALA A O 1
ATOM 1001 N N . ASP A 1 144 ? -22.162 -8.849 11.131 1.00 49.94 144 ASP A N 1
ATOM 1002 C CA . ASP A 1 144 ? -23.116 -9.088 10.037 1.00 49.94 144 ASP A CA 1
ATOM 1003 C C . ASP A 1 144 ? -24.172 -7.966 9.998 1.00 49.94 144 ASP A C 1
ATOM 1005 O O . ASP A 1 144 ? -25.378 -8.190 10.078 1.00 49.94 144 ASP A O 1
ATOM 1009 N N . ALA A 1 145 ? -23.717 -6.713 9.947 1.00 49.31 145 ALA A N 1
ATOM 1010 C CA . ALA A 1 145 ? -24.584 -5.551 9.880 1.00 49.31 145 ALA A CA 1
ATOM 1011 C C . ALA A 1 145 ? -25.075 -5.375 8.438 1.00 49.31 145 ALA A C 1
ATOM 1013 O O . ALA A 1 145 ? -24.380 -4.836 7.571 1.00 49.31 145 ALA A O 1
ATOM 1014 N N . ASP A 1 146 ? -26.295 -5.839 8.193 1.00 48.09 146 ASP A N 1
ATOM 1015 C CA . ASP A 1 146 ? -27.012 -5.664 6.938 1.00 48.09 146 ASP A CA 1
ATOM 1016 C C . ASP A 1 146 ? -27.398 -4.185 6.761 1.00 48.09 146 ASP A C 1
ATOM 1018 O O . ASP A 1 146 ? -28.385 -3.703 7.312 1.00 48.09 146 ASP A O 1
ATOM 1022 N N . THR A 1 147 ? -26.569 -3.405 6.059 1.00 44.53 147 THR A N 1
ATOM 1023 C CA . THR A 1 147 ? -26.886 -2.005 5.735 1.00 44.53 147 THR A CA 1
ATOM 1024 C C . THR A 1 147 ? -26.520 -1.649 4.296 1.00 44.53 147 THR A C 1
ATOM 1026 O O . THR A 1 147 ? -25.385 -1.824 3.856 1.00 44.53 147 THR A O 1
ATOM 1029 N N . GLN A 1 148 ? -27.532 -1.141 3.581 1.00 47.47 148 GLN A N 1
ATOM 1030 C CA . GLN A 1 148 ? -27.532 -0.417 2.299 1.00 47.47 148 GLN A CA 1
ATOM 1031 C C . GLN A 1 148 ? -26.207 -0.415 1.513 1.00 47.47 148 GLN A C 1
ATOM 1033 O O . GLN A 1 148 ? -25.512 0.593 1.394 1.00 47.47 148 GLN A O 1
ATOM 1038 N N . GLY A 1 149 ? -25.893 -1.564 0.915 1.00 44.31 149 GLY A N 1
ATOM 1039 C CA . GLY A 1 149 ? -24.698 -1.784 0.102 1.00 44.31 149 GLY A CA 1
ATOM 1040 C C . GLY A 1 149 ? -24.758 -1.230 -1.324 1.00 44.31 149 GLY A C 1
ATOM 1041 O O . GLY A 1 149 ? -23.867 -1.541 -2.092 1.00 44.31 149 GLY A O 1
ATOM 1042 N N . GLY A 1 150 ? -25.766 -0.443 -1.719 1.00 47.47 150 GLY A N 1
ATOM 1043 C CA . GLY A 1 150 ? -26.042 -0.139 -3.135 1.00 47.47 150 GLY A CA 1
ATOM 1044 C C . GLY A 1 150 ? -24.931 0.619 -3.875 1.00 47.47 150 GLY A C 1
ATOM 1045 O O . GLY A 1 150 ? -24.478 0.177 -4.925 1.00 47.47 150 GLY A O 1
ATOM 1046 N N . VAL A 1 151 ? -24.447 1.734 -3.320 1.00 50.44 151 VAL A N 1
ATOM 1047 C CA . VAL A 1 151 ? -23.416 2.566 -3.979 1.00 50.44 151 VAL A CA 1
ATOM 1048 C C . VAL A 1 151 ? -22.049 1.884 -3.959 1.00 50.44 151 VAL A C 1
ATOM 1050 O O . VAL A 1 151 ? -21.308 1.939 -4.937 1.00 50.44 151 VAL A O 1
ATOM 1053 N N . PHE A 1 152 ? -21.724 1.192 -2.867 1.00 46.75 152 PHE A N 1
ATOM 1054 C CA . PHE A 1 152 ? -20.468 0.460 -2.770 1.00 46.75 152 PHE A CA 1
ATOM 1055 C C . PHE A 1 152 ? -20.483 -0.816 -3.613 1.00 46.75 152 PHE A C 1
ATOM 1057 O O . PHE A 1 152 ? -19.512 -1.081 -4.306 1.00 46.75 152 PHE A O 1
ATOM 1064 N N . ALA A 1 153 ? -21.587 -1.567 -3.637 1.00 50.75 153 ALA A N 1
ATOM 1065 C CA . ALA A 1 153 ? -21.758 -2.690 -4.552 1.00 50.75 153 ALA A CA 1
ATOM 1066 C C . ALA A 1 153 ? -21.675 -2.223 -6.006 1.00 50.75 153 ALA A C 1
ATOM 1068 O O . ALA A 1 153 ? -21.059 -2.918 -6.798 1.00 50.75 153 ALA A O 1
ATOM 1069 N N . ALA A 1 154 ? -22.211 -1.045 -6.350 1.00 54.22 154 ALA A N 1
ATOM 1070 C CA . ALA A 1 154 ? -22.061 -0.461 -7.681 1.00 54.22 154 ALA A CA 1
ATOM 1071 C C . ALA A 1 154 ? -20.601 -0.093 -8.003 1.00 54.22 154 ALA A C 1
ATOM 1073 O O . ALA A 1 154 ? -20.139 -0.383 -9.103 1.00 54.22 154 ALA A O 1
ATOM 1074 N N . ALA A 1 155 ? -19.850 0.476 -7.053 1.00 52.38 155 ALA A N 1
ATOM 1075 C CA . ALA A 1 155 ? -18.417 0.733 -7.226 1.00 52.38 155 ALA A CA 1
ATOM 1076 C C . ALA A 1 155 ? -17.622 -0.575 -7.369 1.00 52.38 155 ALA A C 1
ATOM 1078 O O . ALA A 1 155 ? -16.789 -0.705 -8.260 1.00 52.38 155 ALA A O 1
ATOM 1079 N N . LEU A 1 156 ? -17.933 -1.571 -6.540 1.00 50.62 156 LEU A N 1
ATOM 1080 C CA . LEU A 1 156 ? -17.320 -2.892 -6.556 1.00 50.62 156 LEU A CA 1
ATOM 1081 C C . LEU A 1 156 ? -17.623 -3.651 -7.853 1.00 50.62 156 LEU A C 1
ATOM 1083 O O . LEU A 1 156 ? -16.725 -4.249 -8.431 1.00 50.62 156 LEU A O 1
ATOM 1087 N N . LEU A 1 157 ? -18.869 -3.588 -8.329 1.00 55.34 157 LEU A N 1
ATOM 1088 C CA . LEU A 1 157 ? -19.302 -4.105 -9.626 1.00 55.34 157 LEU A CA 1
ATOM 1089 C C . LEU A 1 157 ? -18.613 -3.363 -10.763 1.00 55.34 157 LEU A C 1
ATOM 1091 O O . LEU A 1 157 ? -18.174 -4.010 -11.700 1.00 55.34 157 LEU A O 1
ATOM 1095 N N . GLY A 1 158 ? -18.471 -2.039 -10.677 1.00 60.62 158 GLY A N 1
ATOM 1096 C CA . GLY A 1 158 ? -17.749 -1.241 -11.666 1.00 60.62 158 GLY A CA 1
ATOM 1097 C C . GLY A 1 158 ? -16.280 -1.646 -11.767 1.00 60.62 158 GLY A C 1
ATOM 1098 O O . GLY A 1 158 ? -15.775 -1.864 -12.863 1.00 60.62 158 GLY A O 1
ATOM 1099 N N . PHE A 1 159 ? -15.609 -1.836 -10.632 1.00 54.19 159 PHE A N 1
ATOM 1100 C CA . PHE A 1 159 ? -14.226 -2.301 -10.589 1.00 54.19 159 PHE A CA 1
ATOM 1101 C C . PHE A 1 159 ? -14.070 -3.774 -10.987 1.00 54.19 159 PHE A C 1
ATOM 1103 O O . PHE A 1 159 ? -13.138 -4.106 -11.712 1.00 54.19 159 PHE A O 1
ATOM 1110 N N . ALA A 1 160 ? -14.979 -4.657 -10.567 1.00 55.12 160 ALA A N 1
ATOM 1111 C CA . ALA A 1 160 ? -14.988 -6.057 -10.986 1.00 55.12 160 ALA A CA 1
ATOM 1112 C C . ALA A 1 160 ? -15.273 -6.185 -12.488 1.00 55.12 160 ALA A C 1
ATOM 1114 O O . ALA A 1 160 ? -14.636 -6.988 -13.159 1.00 55.12 160 ALA A O 1
ATOM 1115 N N . ALA A 1 161 ? -16.172 -5.361 -13.032 1.00 59.69 161 ALA A N 1
ATOM 1116 C CA . ALA A 1 161 ? -16.441 -5.273 -14.461 1.00 59.69 161 ALA A CA 1
ATOM 1117 C C . ALA A 1 161 ? -15.248 -4.689 -15.223 1.00 59.69 161 ALA A C 1
ATOM 1119 O O . ALA A 1 161 ? -14.919 -5.206 -16.281 1.00 59.69 161 ALA A O 1
ATOM 1120 N N . ALA A 1 162 ? -14.558 -3.677 -14.687 1.00 56.06 162 ALA A N 1
ATOM 1121 C CA . ALA A 1 162 ? -13.329 -3.144 -15.276 1.00 56.06 162 ALA A CA 1
ATOM 1122 C C . ALA A 1 162 ? -12.195 -4.182 -15.258 1.00 56.06 162 ALA A C 1
ATOM 1124 O O . ALA A 1 162 ? -11.504 -4.353 -16.258 1.00 56.06 162 ALA A O 1
ATOM 1125 N N . GLY A 1 163 ? -12.052 -4.925 -14.159 1.00 55.22 163 GLY A N 1
ATOM 1126 C CA . GLY A 1 163 ? -11.118 -6.039 -14.029 1.00 55.22 163 GLY A CA 1
ATOM 1127 C C . GLY A 1 163 ? -11.437 -7.181 -14.990 1.00 55.22 163 GLY A C 1
ATOM 1128 O O . GLY A 1 163 ? -10.557 -7.652 -15.702 1.00 55.22 163 GLY A O 1
ATOM 1129 N N . LEU A 1 164 ? -12.707 -7.581 -15.080 1.00 58.72 164 LEU A N 1
ATOM 1130 C CA . LEU A 1 164 ? -13.176 -8.594 -16.022 1.00 58.72 164 LEU A CA 1
ATOM 1131 C C . LEU A 1 164 ? -13.014 -8.127 -17.469 1.00 58.72 164 LEU A C 1
ATOM 1133 O O . LEU A 1 164 ? -12.596 -8.916 -18.308 1.00 58.72 164 LEU A O 1
ATOM 1137 N N . ALA A 1 165 ? -13.294 -6.860 -17.768 1.00 63.84 165 ALA A N 1
ATOM 1138 C CA . ALA A 1 165 ? -13.055 -6.268 -19.076 1.00 63.84 165 ALA A CA 1
ATOM 1139 C C . ALA A 1 165 ? -11.559 -6.264 -19.402 1.00 63.84 165 ALA A C 1
ATOM 1141 O O . ALA A 1 165 ? -11.199 -6.639 -20.508 1.00 63.84 165 ALA A O 1
ATOM 1142 N N . MET A 1 166 ? -10.682 -5.948 -18.445 1.00 58.28 166 MET A N 1
ATOM 1143 C CA . MET A 1 166 ? -9.228 -6.035 -18.613 1.00 58.28 166 MET A CA 1
ATOM 1144 C C . MET A 1 166 ? -8.739 -7.461 -18.851 1.00 58.28 166 MET A C 1
ATOM 1146 O O . MET A 1 166 ? -7.919 -7.676 -19.740 1.00 58.28 166 MET A O 1
ATOM 1150 N N . VAL A 1 167 ? -9.237 -8.434 -18.085 1.00 57.62 167 VAL A N 1
ATOM 1151 C CA . VAL A 1 167 ? -8.929 -9.857 -18.284 1.00 57.62 167 VAL A CA 1
ATOM 1152 C C . VAL A 1 167 ? -9.438 -10.307 -19.647 1.00 57.62 167 VAL A C 1
ATOM 1154 O O . VAL A 1 167 ? -8.701 -10.947 -20.383 1.00 57.62 167 VAL A O 1
ATOM 1157 N N . THR A 1 168 ? -10.658 -9.921 -20.020 1.00 62.59 168 THR A N 1
ATOM 1158 C CA . THR A 1 168 ? -11.236 -10.225 -21.332 1.00 62.59 168 THR A CA 1
ATOM 1159 C C . THR A 1 168 ? -10.376 -9.611 -22.428 1.00 62.59 168 THR A C 1
ATOM 1161 O O . THR A 1 168 ? -9.880 -10.339 -23.266 1.00 62.59 168 THR A O 1
ATOM 1164 N N . VAL A 1 169 ? -10.062 -8.320 -22.381 1.00 61.59 169 VAL A N 1
ATOM 1165 C CA . VAL A 1 169 ? -9.115 -7.674 -23.306 1.00 61.59 169 VAL A CA 1
ATOM 1166 C C . VAL A 1 169 ? -7.800 -8.468 -23.359 1.00 61.59 169 VAL A C 1
ATOM 1168 O O . VAL A 1 169 ? -7.378 -8.891 -24.427 1.00 61.59 169 VAL A O 1
ATOM 1171 N N . SER A 1 170 ? -7.222 -8.826 -22.215 1.00 55.72 170 SER A N 1
ATOM 1172 C CA . SER A 1 170 ? -5.969 -9.593 -22.133 1.00 55.72 170 SER A CA 1
ATOM 1173 C C . SER A 1 170 ? -6.047 -11.028 -22.676 1.00 55.72 170 SER A C 1
ATOM 1175 O O . SER A 1 170 ? -5.013 -11.618 -22.972 1.00 55.72 170 SER A O 1
ATOM 1177 N N . LEU A 1 171 ? -7.241 -11.618 -22.779 1.00 60.34 171 LEU A N 1
ATOM 1178 C CA . LEU A 1 171 ? -7.466 -12.923 -23.412 1.00 60.34 171 LEU A CA 1
ATOM 1179 C C . LEU A 1 171 ? -7.599 -12.811 -24.936 1.00 60.34 171 LEU A C 1
ATOM 1181 O O . LEU A 1 171 ? -7.346 -13.784 -25.641 1.00 60.34 171 LEU A O 1
ATOM 1185 N N . TRP A 1 172 ? -8.001 -11.643 -25.438 1.00 61.41 172 TRP A N 1
ATOM 1186 C CA . TRP A 1 172 ? -8.196 -11.382 -26.865 1.00 61.41 172 TRP A CA 1
ATOM 1187 C C . TRP A 1 172 ? -6.973 -10.731 -27.526 1.00 61.41 172 TRP A C 1
ATOM 1189 O O . TRP A 1 172 ? -6.838 -10.801 -28.746 1.00 61.41 172 TRP A O 1
ATOM 1199 N N . PHE A 1 173 ? -6.063 -10.147 -26.742 1.00 56.31 173 PHE A N 1
ATOM 1200 C CA . PHE A 1 173 ? -4.784 -9.625 -27.220 1.00 56.31 173 PHE A CA 1
ATOM 1201 C C . PHE A 1 173 ? -3.635 -10.560 -26.797 1.00 56.31 1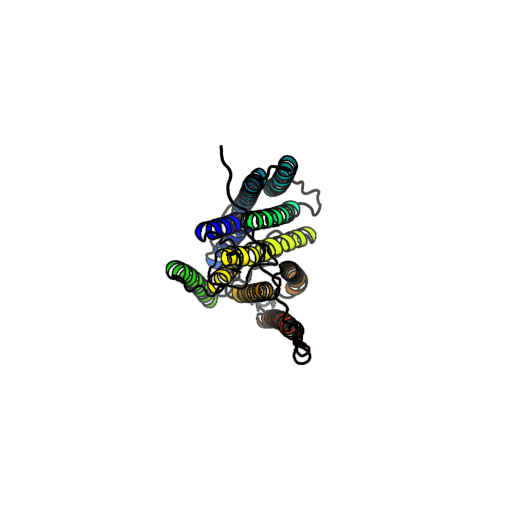73 PHE A C 1
ATOM 1203 O O . PHE A 1 173 ? -3.540 -10.900 -25.616 1.00 56.31 173 PHE A O 1
ATOM 1210 N N . PRO A 1 174 ? -2.767 -11.007 -27.730 1.00 53.75 174 PRO A N 1
ATOM 1211 C CA . PRO A 1 174 ? -1.642 -11.882 -27.413 1.00 53.75 174 PRO A CA 1
ATOM 1212 C C . PRO A 1 174 ? -0.766 -11.241 -26.337 1.00 53.75 174 PRO A C 1
ATOM 1214 O O . PRO A 1 174 ? -0.479 -10.046 -26.376 1.00 53.75 174 PRO A O 1
ATOM 1217 N N . GLN A 1 175 ? -0.415 -12.050 -25.341 1.00 53.72 175 GLN A N 1
ATOM 1218 C CA . GLN A 1 175 ? 0.090 -11.581 -24.058 1.00 53.72 175 GLN A CA 1
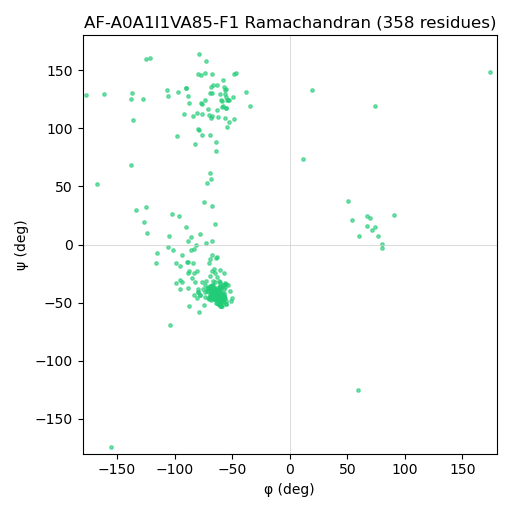ATOM 1219 C C . GLN A 1 175 ? 1.315 -10.678 -24.213 1.00 53.72 175 GLN A C 1
ATOM 1221 O O . GLN A 1 175 ? 2.325 -11.089 -24.783 1.00 53.72 175 GLN A O 1
ATOM 1226 N N . SER A 1 176 ? 1.253 -9.486 -23.612 1.00 48.16 176 SER A N 1
ATOM 1227 C CA . SER A 1 176 ? 2.459 -8.811 -23.139 1.00 48.16 176 SER A CA 1
ATOM 1228 C C . SER A 1 176 ? 3.042 -9.692 -22.034 1.00 48.16 176 SER A C 1
ATOM 1230 O O . SER A 1 176 ? 2.697 -9.607 -20.857 1.00 48.16 176 SER A O 1
ATOM 1232 N N . THR A 1 177 ? 3.887 -10.637 -22.430 1.00 56.12 177 THR A N 1
ATOM 1233 C CA . THR A 1 177 ? 4.976 -11.041 -21.558 1.00 56.12 177 THR A CA 1
ATOM 1234 C C . THR A 1 177 ? 5.880 -9.825 -21.518 1.00 56.12 177 THR A C 1
ATOM 1236 O O . THR A 1 177 ? 6.456 -9.492 -22.558 1.00 56.12 177 THR A O 1
ATOM 1239 N N . LEU A 1 178 ? 5.963 -9.141 -20.371 1.00 58.31 178 LEU A N 1
ATOM 1240 C CA . LEU A 1 178 ? 7.031 -8.175 -20.106 1.00 58.31 178 LEU A CA 1
ATOM 1241 C C . LEU A 1 178 ? 8.300 -8.693 -20.785 1.00 58.31 178 LEU A C 1
ATOM 1243 O O . LEU A 1 178 ? 8.732 -9.813 -20.510 1.00 58.31 178 LEU A O 1
ATOM 1247 N N . SER A 1 179 ? 8.849 -7.933 -21.732 1.00 56.25 179 SER A N 1
ATOM 1248 C CA . SER A 1 179 ? 9.932 -8.428 -22.591 1.00 56.25 179 SER A CA 1
ATOM 1249 C C . SER A 1 179 ? 11.251 -8.666 -21.832 1.00 56.25 179 SER A C 1
ATOM 1251 O O . SER A 1 179 ? 12.255 -9.001 -22.454 1.00 56.25 179 SER A O 1
ATOM 1253 N N . GLY A 1 180 ? 11.258 -8.465 -20.510 1.00 63.75 180 GLY A N 1
ATOM 1254 C CA . GLY A 1 180 ? 12.366 -8.678 -19.585 1.00 63.75 180 GLY A CA 1
ATOM 1255 C C . GLY A 1 180 ? 11.867 -8.935 -18.157 1.00 63.75 180 GLY A C 1
ATOM 1256 O O . GLY A 1 180 ? 10.662 -9.037 -17.910 1.00 63.75 180 GLY A O 1
ATOM 1257 N N . HIS A 1 181 ? 12.795 -9.034 -17.202 1.00 68.69 181 HIS A N 1
ATOM 1258 C CA . HIS A 1 181 ? 12.454 -9.295 -15.801 1.00 68.69 181 HIS A CA 1
ATOM 1259 C C . HIS A 1 181 ? 11.686 -8.111 -15.197 1.00 68.69 181 HIS A C 1
ATOM 1261 O O . HIS A 1 181 ? 12.064 -6.957 -15.385 1.00 68.69 181 HIS A O 1
ATOM 1267 N N . GLN A 1 182 ? 10.631 -8.377 -14.419 1.00 68.81 182 GLN A N 1
ATOM 1268 C CA . GLN A 1 182 ? 9.816 -7.334 -13.766 1.00 68.81 182 GLN A CA 1
ATOM 1269 C C . GLN A 1 182 ? 10.670 -6.366 -12.923 1.00 68.81 182 GLN A C 1
ATOM 1271 O O . GLN A 1 182 ? 10.407 -5.166 -12.888 1.00 68.81 182 GLN A O 1
ATOM 1276 N N . LEU A 1 183 ? 11.734 -6.879 -12.297 1.00 74.12 183 LEU A N 1
ATOM 1277 C CA . LEU A 1 183 ? 12.705 -6.081 -11.545 1.00 74.12 183 LEU A CA 1
ATOM 1278 C C . LEU A 1 183 ? 13.495 -5.129 -12.451 1.00 74.12 183 LEU A C 1
ATOM 1280 O O . LEU A 1 183 ? 13.607 -3.947 -12.140 1.00 74.12 183 LEU A O 1
ATOM 1284 N N . GLU A 1 184 ? 13.974 -5.607 -13.599 1.00 73.56 184 GLU A N 1
ATOM 1285 C CA . GLU A 1 184 ? 14.703 -4.784 -14.571 1.00 73.56 184 GLU A CA 1
ATOM 1286 C C . GLU A 1 184 ? 13.801 -3.704 -15.174 1.00 73.56 184 GLU A C 1
ATOM 1288 O O . GLU A 1 184 ? 14.218 -2.555 -15.310 1.00 73.56 184 GLU A O 1
ATOM 1293 N N . ALA A 1 185 ? 12.537 -4.038 -15.459 1.00 71.31 185 ALA A N 1
ATOM 1294 C CA . ALA A 1 185 ? 11.538 -3.071 -15.909 1.00 71.31 185 ALA A CA 1
ATOM 1295 C C . ALA A 1 185 ? 11.278 -1.970 -14.861 1.00 71.31 185 ALA A C 1
ATOM 1297 O O . ALA A 1 185 ? 11.015 -0.823 -15.223 1.00 71.31 185 ALA A O 1
ATOM 1298 N N . GLY A 1 186 ? 11.399 -2.307 -13.572 1.00 72.44 186 GLY A N 1
ATOM 1299 C CA . GLY A 1 186 ? 11.364 -1.367 -12.451 1.00 72.44 186 GLY A CA 1
ATOM 1300 C C . GLY A 1 186 ? 12.689 -0.643 -12.172 1.00 72.44 186 GLY A C 1
ATOM 1301 O O . GLY A 1 186 ? 12.746 0.159 -11.242 1.00 72.44 186 GLY A O 1
ATOM 1302 N N . GLY A 1 187 ? 13.754 -0.906 -12.939 1.00 77.62 187 GLY A N 1
ATOM 1303 C CA . GLY A 1 187 ? 15.086 -0.330 -12.720 1.00 77.62 187 GLY A CA 1
ATOM 1304 C C . GLY A 1 187 ? 15.851 -0.922 -11.527 1.00 77.62 187 GLY A C 1
ATOM 1305 O O . GLY A 1 187 ? 16.836 -0.337 -11.079 1.00 77.62 187 GLY A O 1
ATOM 1306 N N . ILE A 1 188 ? 15.415 -2.070 -11.005 1.00 83.31 188 ILE A N 1
ATOM 1307 C CA . ILE A 1 188 ? 16.063 -2.792 -9.907 1.00 83.31 188 ILE A CA 1
ATOM 1308 C C . ILE A 1 188 ? 17.172 -3.664 -10.495 1.00 83.31 188 ILE A C 1
ATOM 1310 O O . ILE A 1 188 ? 16.916 -4.656 -11.174 1.00 83.31 188 ILE A O 1
ATOM 1314 N N . THR A 1 189 ? 18.416 -3.293 -10.211 1.00 84.31 189 THR A N 1
ATOM 1315 C CA . THR A 1 189 ? 19.626 -3.901 -10.793 1.00 84.31 189 THR A CA 1
ATOM 1316 C C . THR A 1 189 ? 20.508 -4.596 -9.759 1.00 84.31 189 THR A C 1
ATOM 1318 O O . THR A 1 189 ? 21.363 -5.402 -10.118 1.00 84.31 189 THR A O 1
ATOM 1321 N N . THR A 1 190 ? 20.303 -4.329 -8.466 1.00 85.38 190 THR A N 1
ATOM 1322 C CA . THR A 1 190 ? 21.113 -4.900 -7.383 1.00 85.38 190 THR A CA 1
ATOM 1323 C C . THR A 1 190 ? 20.276 -5.704 -6.390 1.00 85.38 190 THR A C 1
ATOM 1325 O O . THR A 1 190 ? 19.059 -5.545 -6.266 1.00 85.38 190 THR A O 1
ATOM 1328 N N . GLY A 1 191 ? 20.939 -6.581 -5.629 1.00 85.56 191 GLY A N 1
ATOM 1329 C CA . GLY A 1 191 ? 20.271 -7.369 -4.594 1.00 85.56 191 GLY A CA 1
ATOM 1330 C C . GLY A 1 191 ? 19.712 -6.542 -3.435 1.00 85.56 191 GLY A C 1
ATOM 1331 O O . GLY A 1 191 ? 18.676 -6.912 -2.888 1.00 85.56 191 GLY A O 1
ATOM 1332 N N . SER A 1 192 ? 20.353 -5.425 -3.083 1.00 86.81 192 SER A N 1
ATOM 1333 C CA . SER A 1 192 ? 19.875 -4.509 -2.039 1.00 86.81 192 SER A CA 1
ATOM 1334 C C . SER A 1 192 ? 18.644 -3.722 -2.487 1.00 86.81 192 SER A C 1
ATOM 1336 O O . SER A 1 192 ? 17.709 -3.578 -1.704 1.00 86.81 192 SER A O 1
ATOM 1338 N N . GLN A 1 193 ? 18.607 -3.267 -3.745 1.00 88.50 193 GLN A N 1
ATOM 1339 C CA . GLN A 1 193 ? 17.426 -2.627 -4.331 1.00 88.50 193 GLN A CA 1
ATOM 1340 C C . GLN A 1 193 ? 16.244 -3.598 -4.344 1.00 88.50 193 GLN A C 1
ATOM 1342 O O . GLN A 1 193 ? 15.152 -3.233 -3.920 1.00 88.50 193 GLN A O 1
ATOM 1347 N N . ALA A 1 194 ? 16.474 -4.853 -4.750 1.00 89.31 194 ALA A N 1
ATOM 1348 C CA . ALA A 1 194 ? 15.443 -5.887 -4.722 1.00 89.31 194 ALA A CA 1
ATOM 1349 C C . ALA A 1 194 ? 14.927 -6.123 -3.295 1.00 89.31 194 ALA A C 1
ATOM 1351 O O . ALA A 1 194 ? 13.725 -6.086 -3.068 1.00 89.31 194 ALA A O 1
ATOM 1352 N N . PHE A 1 195 ? 15.824 -6.275 -2.316 1.00 90.75 195 PHE A N 1
ATOM 1353 C CA . PHE A 1 195 ? 15.442 -6.409 -0.908 1.00 90.75 195 PHE A CA 1
ATOM 1354 C C . PHE A 1 195 ? 14.577 -5.236 -0.422 1.00 90.75 195 PHE A C 1
ATOM 1356 O O . PHE A 1 195 ? 13.528 -5.452 0.182 1.00 90.75 195 PHE A O 1
ATOM 1363 N N . ALA A 1 196 ? 14.999 -4.000 -0.696 1.00 92.06 196 ALA A N 1
ATOM 1364 C CA . ALA A 1 196 ? 14.275 -2.799 -0.292 1.00 92.06 196 ALA A CA 1
ATOM 1365 C C . ALA A 1 196 ? 12.889 -2.720 -0.946 1.00 92.06 196 ALA A C 1
ATOM 1367 O O . ALA A 1 196 ? 11.909 -2.409 -0.268 1.00 92.06 196 ALA A O 1
ATOM 1368 N N . ALA A 1 197 ? 12.804 -3.060 -2.235 1.00 91.56 197 ALA A N 1
ATOM 1369 C CA . ALA A 1 197 ? 11.546 -3.151 -2.961 1.00 91.56 197 ALA A CA 1
ATOM 1370 C C . ALA A 1 197 ? 10.615 -4.206 -2.347 1.00 91.56 197 ALA A C 1
ATOM 1372 O O . ALA A 1 197 ? 9.464 -3.882 -2.092 1.00 91.56 197 ALA A O 1
ATOM 1373 N N . PHE A 1 198 ? 11.116 -5.402 -2.016 1.00 93.62 198 PHE A N 1
ATOM 1374 C CA . PHE A 1 198 ? 10.320 -6.478 -1.403 1.00 93.62 198 PHE A CA 1
ATOM 1375 C C . PHE A 1 198 ? 9.792 -6.110 -0.015 1.00 93.62 198 PHE A C 1
ATOM 1377 O O . PHE A 1 198 ? 8.677 -6.463 0.362 1.00 93.62 198 PHE A O 1
ATOM 1384 N N . VAL A 1 199 ? 10.592 -5.391 0.781 1.00 95.19 199 VAL A N 1
ATOM 1385 C CA . VAL A 1 199 ? 10.131 -4.867 2.075 1.00 95.19 199 VAL A CA 1
ATOM 1386 C C . VAL A 1 199 ? 9.005 -3.856 1.863 1.00 95.19 199 VAL A C 1
ATOM 1388 O O . VAL A 1 199 ? 7.994 -3.894 2.566 1.00 95.19 199 VAL A O 1
ATOM 1391 N N . TRP A 1 200 ? 9.177 -2.953 0.900 1.00 95.50 200 TRP A N 1
ATOM 1392 C CA . TRP A 1 200 ? 8.187 -1.939 0.572 1.00 95.50 200 TRP A CA 1
ATOM 1393 C C . TRP A 1 200 ? 6.874 -2.537 0.050 1.00 95.50 200 TRP A C 1
ATOM 1395 O O . TRP A 1 200 ? 5.824 -2.198 0.594 1.00 95.50 200 TRP A O 1
ATOM 1405 N N . THR A 1 201 ? 6.919 -3.439 -0.936 1.00 94.44 201 THR A N 1
ATOM 1406 C CA . THR A 1 201 ? 5.731 -4.098 -1.513 1.00 94.44 201 THR A CA 1
ATOM 1407 C C . THR A 1 201 ? 4.965 -4.876 -0.454 1.00 94.44 201 THR A C 1
ATOM 1409 O O . THR A 1 201 ? 3.763 -4.663 -0.298 1.00 94.44 201 THR A O 1
ATOM 1412 N N . ALA A 1 202 ? 5.660 -5.665 0.373 1.00 95.44 202 ALA A N 1
ATOM 1413 C CA . ALA A 1 202 ? 5.032 -6.381 1.476 1.00 95.44 202 ALA A CA 1
ATOM 1414 C C . ALA A 1 202 ? 4.307 -5.420 2.434 1.00 95.44 202 ALA A C 1
ATOM 1416 O O . ALA A 1 202 ? 3.154 -5.652 2.800 1.00 95.44 202 ALA A O 1
ATOM 1417 N N . VAL A 1 203 ? 4.943 -4.311 2.830 1.00 96.94 203 VAL A N 1
ATOM 1418 C CA . VAL A 1 203 ? 4.317 -3.323 3.724 1.00 96.94 203 VAL A CA 1
ATOM 1419 C C . VAL A 1 203 ? 3.134 -2.619 3.058 1.00 96.94 203 VAL A C 1
ATOM 1421 O O . VAL A 1 203 ? 2.075 -2.509 3.676 1.00 96.94 203 VAL A O 1
ATOM 1424 N N . ALA A 1 204 ? 3.273 -2.146 1.824 1.00 96.38 204 ALA A N 1
ATOM 1425 C CA . ALA A 1 204 ? 2.191 -1.458 1.131 1.00 96.38 204 ALA A CA 1
ATOM 1426 C C . ALA A 1 204 ? 0.972 -2.384 0.961 1.00 96.38 204 ALA A C 1
ATOM 1428 O O . ALA A 1 204 ? -0.132 -2.053 1.396 1.00 96.38 204 ALA A O 1
ATOM 1429 N N . GLU A 1 205 ? 1.178 -3.589 0.436 1.00 96.44 205 GLU A N 1
ATOM 1430 C CA . GLU A 1 205 ? 0.077 -4.476 0.065 1.00 96.44 205 GLU A CA 1
ATOM 1431 C C . GLU A 1 205 ? -0.528 -5.218 1.271 1.00 96.44 205 GLU A C 1
ATOM 1433 O O . GLU A 1 205 ? -1.752 -5.330 1.405 1.00 96.44 205 GLU A O 1
ATOM 1438 N N . GLU A 1 206 ? 0.292 -5.702 2.208 1.00 96.62 206 GLU A N 1
ATOM 1439 C CA . GLU A 1 206 ? -0.219 -6.487 3.340 1.00 96.62 206 GLU A CA 1
ATOM 1440 C C . GLU A 1 206 ? -0.624 -5.621 4.530 1.00 96.62 206 GLU A C 1
ATOM 1442 O O . GLU A 1 206 ? -1.628 -5.905 5.193 1.00 96.62 206 GLU A O 1
ATOM 1447 N N . LEU A 1 207 ? 0.116 -4.546 4.818 1.00 96.56 207 LEU A N 1
ATOM 1448 C CA . LEU A 1 207 ? -0.222 -3.668 5.937 1.00 96.56 207 LEU A CA 1
ATOM 1449 C C . LEU A 1 207 ? -1.213 -2.576 5.532 1.00 96.56 207 LEU A C 1
ATOM 1451 O O . LEU A 1 207 ? -2.236 -2.439 6.208 1.00 96.56 207 LEU A O 1
ATOM 1455 N N . ALA A 1 208 ? -0.932 -1.800 4.483 1.00 97.06 208 ALA A N 1
ATOM 1456 C CA . ALA A 1 208 ? -1.779 -0.662 4.122 1.00 97.06 208 ALA A CA 1
ATOM 1457 C C . ALA A 1 208 ? -3.036 -1.083 3.340 1.00 97.06 208 ALA A C 1
ATOM 1459 O O . ALA A 1 208 ? -4.132 -0.646 3.692 1.00 97.06 208 ALA A O 1
ATOM 1460 N N . GLU A 1 209 ? -2.908 -1.958 2.340 1.00 96.81 209 GLU A N 1
ATOM 1461 C CA . GLU A 1 209 ? -4.033 -2.364 1.480 1.00 96.81 209 GLU A CA 1
ATOM 1462 C C . GLU A 1 209 ? -4.885 -3.496 2.056 1.00 96.81 209 GLU A C 1
ATOM 1464 O O . GLU A 1 209 ? -6.082 -3.547 1.782 1.00 96.81 209 GLU A O 1
ATOM 1469 N N . THR A 1 210 ? -4.307 -4.375 2.879 1.00 96.19 210 THR A N 1
ATOM 1470 C CA . THR A 1 210 ? -5.027 -5.533 3.434 1.00 96.19 210 THR A CA 1
ATOM 1471 C C . THR A 1 210 ? -5.402 -5.323 4.901 1.00 96.19 210 THR A C 1
ATOM 1473 O O . THR A 1 210 ? -6.576 -5.147 5.240 1.00 96.19 210 THR A O 1
ATOM 1476 N N . ALA A 1 211 ? -4.417 -5.311 5.804 1.00 95.56 211 ALA A N 1
ATOM 1477 C CA . ALA A 1 211 ? -4.672 -5.291 7.242 1.00 95.56 211 ALA A CA 1
ATOM 1478 C C . ALA A 1 211 ? -5.367 -4.002 7.710 1.00 95.56 211 ALA A C 1
ATOM 1480 O O . ALA A 1 211 ? -6.342 -4.069 8.464 1.00 95.56 211 ALA A O 1
ATOM 1481 N N . ALA A 1 212 ? -4.896 -2.830 7.268 1.00 96.19 212 ALA A N 1
ATOM 1482 C CA . ALA A 1 212 ? -5.481 -1.549 7.657 1.00 96.19 212 ALA A CA 1
ATOM 1483 C C . ALA A 1 212 ? -6.902 -1.376 7.102 1.00 96.19 212 ALA A C 1
ATOM 1485 O O . ALA A 1 212 ? -7.782 -0.936 7.842 1.00 96.19 212 ALA A O 1
ATOM 1486 N N . VAL A 1 213 ? -7.149 -1.782 5.851 1.00 96.31 213 VAL A N 1
ATOM 1487 C CA . VAL A 1 213 ? -8.486 -1.753 5.235 1.00 96.31 213 VAL A CA 1
ATOM 1488 C C . VAL A 1 213 ? -9.467 -2.615 6.024 1.00 96.31 213 VAL A C 1
ATOM 1490 O O . VAL A 1 213 ? -10.506 -2.117 6.466 1.00 96.31 213 VAL A O 1
ATOM 1493 N N . LEU A 1 214 ? -9.123 -3.883 6.269 1.00 94.31 214 LEU A N 1
ATOM 1494 C CA . LEU A 1 214 ? -9.972 -4.808 7.024 1.00 94.31 214 LEU A CA 1
ATOM 1495 C C . LEU A 1 214 ? -10.213 -4.313 8.458 1.00 94.31 214 LEU A C 1
ATOM 1497 O O . LEU A 1 214 ? -11.339 -4.383 8.953 1.00 94.31 214 LEU A O 1
ATOM 1501 N N . ALA A 1 215 ? -9.184 -3.778 9.119 1.00 94.06 215 ALA A N 1
ATOM 1502 C CA . ALA A 1 215 ? -9.293 -3.282 10.487 1.00 94.06 215 ALA A CA 1
ATOM 1503 C C . ALA A 1 215 ? -10.154 -2.010 10.595 1.00 94.06 215 ALA A C 1
ATOM 1505 O O . ALA A 1 215 ? -11.014 -1.940 11.474 1.00 94.06 215 ALA A O 1
ATOM 1506 N N . LEU A 1 216 ? -9.954 -1.021 9.718 1.00 94.69 216 LEU A N 1
ATOM 1507 C CA . LEU A 1 216 ? -10.688 0.250 9.752 1.00 94.69 216 LEU A CA 1
ATOM 1508 C C . LEU A 1 216 ? -12.148 0.080 9.340 1.00 94.69 216 LEU A C 1
ATOM 1510 O O . LEU A 1 216 ? -13.038 0.584 10.024 1.00 94.69 216 LEU A O 1
ATOM 1514 N N . LEU A 1 217 ? -12.407 -0.653 8.254 1.00 93.50 217 LEU A N 1
ATOM 1515 C CA . LEU A 1 217 ? -13.774 -0.902 7.802 1.00 93.50 217 LEU A CA 1
ATOM 1516 C C . LEU A 1 217 ? -14.521 -1.823 8.776 1.00 93.50 217 LEU A C 1
ATOM 1518 O O . LEU A 1 217 ? -15.684 -1.562 9.082 1.00 93.50 217 LEU A O 1
ATOM 1522 N N . GLY A 1 218 ? -13.844 -2.824 9.349 1.00 91.50 218 GLY A N 1
ATOM 1523 C CA . GLY A 1 218 ? -14.412 -3.660 10.409 1.00 91.50 218 GLY A CA 1
ATOM 1524 C C . GLY A 1 218 ? -14.774 -2.858 11.664 1.00 91.50 218 GLY A C 1
ATOM 1525 O O . GLY A 1 218 ? -15.875 -3.001 12.191 1.00 91.50 218 GLY A O 1
ATOM 1526 N N . ALA A 1 219 ? -13.900 -1.949 12.107 1.00 91.56 219 ALA A N 1
ATOM 1527 C CA . ALA A 1 219 ? -14.173 -1.063 13.244 1.00 91.56 219 ALA A CA 1
ATOM 1528 C C . ALA A 1 219 ? -15.289 -0.037 12.976 1.00 91.56 219 ALA A C 1
ATOM 1530 O O . ALA A 1 219 ? -15.926 0.457 13.908 1.00 91.56 219 ALA A O 1
ATOM 1531 N N . ALA A 1 220 ? -15.542 0.268 11.704 1.00 91.25 220 ALA A N 1
ATOM 1532 C CA . ALA A 1 220 ? -16.669 1.078 11.267 1.00 91.25 220 ALA A CA 1
ATOM 1533 C C . ALA A 1 220 ? -17.967 0.278 11.053 1.00 91.25 220 ALA A C 1
ATOM 1535 O O . ALA A 1 220 ? -18.944 0.826 10.540 1.00 91.25 220 ALA A O 1
ATOM 1536 N N . GLY A 1 221 ? -17.985 -1.012 11.411 1.00 89.00 221 GLY A N 1
ATOM 1537 C CA . GLY A 1 221 ? -19.152 -1.882 11.263 1.00 89.00 221 GLY A CA 1
ATOM 1538 C C . GLY A 1 221 ? -19.529 -2.156 9.806 1.00 89.00 221 GLY A C 1
ATOM 1539 O O . GLY A 1 221 ? -20.697 -2.405 9.514 1.00 89.00 221 GLY A O 1
ATOM 1540 N N . ARG A 1 222 ? -18.574 -2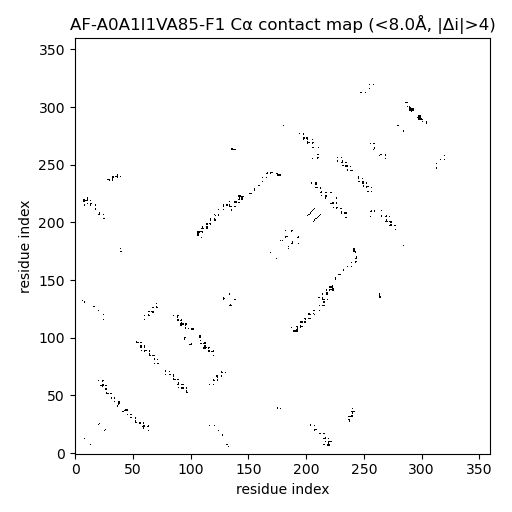.057 8.873 1.00 88.25 222 ARG A N 1
ATOM 1541 C CA . ARG A 1 222 ? -18.823 -2.336 7.456 1.00 88.25 222 ARG A CA 1
ATOM 1542 C C . ARG A 1 222 ? -18.827 -3.844 7.190 1.00 88.25 222 ARG A C 1
ATOM 1544 O O . ARG A 1 222 ? -18.053 -4.568 7.823 1.00 88.25 222 ARG A O 1
ATOM 1551 N N . PRO A 1 223 ? -19.641 -4.327 6.233 1.00 84.19 223 PRO A N 1
ATOM 1552 C CA . PRO A 1 223 ? -19.660 -5.738 5.868 1.00 84.19 223 PRO A CA 1
ATOM 1553 C C . PRO A 1 223 ? -18.273 -6.242 5.451 1.00 84.19 223 PRO A C 1
ATOM 1555 O O . PRO A 1 223 ? -17.610 -5.638 4.607 1.00 84.19 223 PRO A O 1
ATOM 1558 N N . VAL A 1 224 ? -17.856 -7.400 5.971 1.00 84.19 224 VAL A N 1
ATOM 1559 C CA . VAL A 1 224 ? -16.534 -7.983 5.667 1.00 84.19 224 VAL A CA 1
ATOM 1560 C C . VAL A 1 224 ? -16.326 -8.221 4.171 1.00 84.19 224 VAL A C 1
ATOM 1562 O O . VAL A 1 224 ? -15.238 -7.979 3.658 1.00 84.19 224 VAL A O 1
ATOM 1565 N N . ARG A 1 225 ? -17.391 -8.606 3.450 1.00 82.69 225 ARG A N 1
ATOM 1566 C CA . ARG A 1 225 ? -17.379 -8.788 1.989 1.00 82.69 225 ARG A CA 1
ATOM 1567 C C . ARG A 1 225 ? -16.936 -7.532 1.246 1.00 82.69 225 ARG A C 1
ATOM 1569 O O . ARG A 1 225 ? -16.280 -7.626 0.217 1.00 82.69 225 ARG A O 1
ATOM 1576 N N . GLU A 1 226 ? -17.284 -6.365 1.779 1.00 85.62 226 GLU A N 1
ATOM 1577 C CA . GLU A 1 226 ? -16.949 -5.088 1.172 1.00 85.62 226 GLU A CA 1
ATOM 1578 C C . GLU A 1 226 ? -15.459 -4.775 1.352 1.00 85.62 226 GLU A C 1
ATOM 1580 O O . GLU A 1 226 ? -14.779 -4.440 0.384 1.00 85.62 226 GLU A O 1
ATOM 1585 N N . ALA A 1 227 ? -14.927 -4.977 2.558 1.00 89.56 227 ALA A N 1
ATOM 1586 C CA . ALA A 1 227 ? -13.508 -4.786 2.828 1.00 89.56 227 ALA A CA 1
ATOM 1587 C C . ALA A 1 227 ? -12.631 -5.799 2.071 1.00 89.56 227 ALA A C 1
ATOM 1589 O O . ALA A 1 227 ? -11.630 -5.409 1.476 1.00 89.56 227 ALA A O 1
ATOM 1590 N N . VAL A 1 228 ? -13.038 -7.076 2.029 1.00 88.06 228 VAL A N 1
ATOM 1591 C CA . VAL A 1 228 ? -12.377 -8.130 1.236 1.00 88.06 228 VAL A CA 1
ATOM 1592 C C . VAL A 1 228 ? -12.302 -7.717 -0.224 1.00 88.06 228 VAL A C 1
ATOM 1594 O O . VAL A 1 228 ? -11.230 -7.744 -0.821 1.00 88.06 228 VAL A O 1
ATOM 1597 N N . ALA A 1 229 ? -13.428 -7.311 -0.802 1.00 87.19 229 ALA A N 1
ATOM 1598 C CA . ALA A 1 229 ? -13.455 -6.985 -2.208 1.00 87.19 229 ALA A CA 1
ATOM 1599 C C . ALA A 1 229 ? -12.627 -5.731 -2.525 1.00 87.19 229 ALA A C 1
ATOM 1601 O O . ALA A 1 229 ? -11.924 -5.731 -3.528 1.00 87.19 229 ALA A O 1
ATOM 1602 N N . LEU A 1 230 ? -12.599 -4.722 -1.645 1.00 90.62 230 LEU A N 1
ATOM 1603 C CA . LEU A 1 230 ? -11.670 -3.598 -1.790 1.00 90.62 230 LEU A CA 1
ATOM 1604 C C . LEU A 1 230 ? -10.202 -4.059 -1.794 1.00 90.62 230 LEU A C 1
ATOM 1606 O O . LEU A 1 230 ? -9.456 -3.646 -2.676 1.00 90.62 230 LEU A O 1
ATOM 1610 N N . CYS A 1 231 ? -9.797 -4.953 -0.884 1.00 93.69 231 CYS A N 1
ATOM 1611 C CA . CYS A 1 231 ? -8.430 -5.498 -0.861 1.00 93.69 231 CYS A CA 1
ATOM 1612 C C . CYS A 1 231 ? -8.078 -6.207 -2.183 1.00 93.69 231 CYS A C 1
ATOM 1614 O O . CYS A 1 231 ? -7.004 -5.999 -2.742 1.00 93.69 231 CYS A O 1
ATOM 1616 N N . LEU A 1 232 ? -8.997 -7.024 -2.713 1.00 89.38 232 LEU A N 1
ATOM 1617 C CA . LEU A 1 232 ? -8.788 -7.747 -3.974 1.00 89.38 232 LEU A CA 1
ATOM 1618 C C . LEU A 1 232 ? -8.710 -6.812 -5.182 1.00 89.38 232 LEU A C 1
ATOM 1620 O O . LEU A 1 232 ? -7.923 -7.053 -6.095 1.00 89.38 232 LEU A O 1
ATOM 1624 N N . LEU A 1 233 ? -9.513 -5.749 -5.187 1.00 86.75 233 LEU A N 1
ATOM 1625 C CA . LEU A 1 233 ? -9.489 -4.745 -6.243 1.00 86.75 233 LEU A CA 1
ATOM 1626 C C . LEU A 1 233 ? -8.199 -3.933 -6.228 1.00 86.75 233 LEU A C 1
ATOM 1628 O O . LEU A 1 233 ? -7.645 -3.686 -7.294 1.00 86.75 233 LEU A O 1
ATOM 1632 N N . LEU A 1 234 ? -7.704 -3.556 -5.047 1.00 90.88 234 LEU A N 1
ATOM 1633 C CA . LEU A 1 234 ? -6.406 -2.894 -4.907 1.00 90.88 234 LEU A CA 1
ATOM 1634 C C . LEU A 1 234 ? -5.282 -3.793 -5.432 1.00 90.88 234 LEU A C 1
ATOM 1636 O O . LEU A 1 234 ? -4.483 -3.350 -6.257 1.00 90.88 234 LEU A O 1
ATOM 1640 N N . ARG A 1 235 ? -5.313 -5.085 -5.080 1.00 92.19 235 ARG A N 1
ATOM 1641 C CA . ARG A 1 235 ? -4.344 -6.068 -5.577 1.00 92.19 235 ARG A CA 1
ATOM 1642 C C . ARG A 1 235 ? -4.377 -6.199 -7.098 1.00 92.19 235 ARG A C 1
ATOM 1644 O O . ARG A 1 235 ? -3.328 -6.160 -7.736 1.00 92.19 235 ARG A O 1
ATOM 1651 N N . LEU A 1 236 ? -5.573 -6.330 -7.677 1.00 86.19 236 LEU A N 1
ATOM 1652 C CA . LEU A 1 236 ? -5.754 -6.387 -9.127 1.00 86.19 236 LEU A CA 1
ATOM 1653 C C . LEU A 1 236 ? -5.260 -5.101 -9.796 1.00 86.19 236 LEU A C 1
ATOM 1655 O O . LEU A 1 236 ? -4.552 -5.171 -10.795 1.00 86.19 236 LEU A O 1
ATOM 1659 N N . ALA A 1 237 ? -5.598 -3.937 -9.238 1.00 85.94 237 ALA A N 1
ATOM 1660 C CA . ALA A 1 237 ? -5.195 -2.644 -9.774 1.00 85.94 237 ALA A CA 1
ATOM 1661 C C . ALA A 1 237 ? -3.670 -2.472 -9.771 1.00 85.94 237 ALA A C 1
ATOM 1663 O O . ALA A 1 237 ? -3.131 -1.998 -10.765 1.00 85.94 237 ALA A O 1
ATOM 1664 N N . GLY A 1 238 ? -2.976 -2.909 -8.715 1.00 89.56 238 GLY A N 1
ATOM 1665 C CA . GLY A 1 238 ? -1.510 -2.893 -8.634 1.00 89.56 238 GLY A CA 1
ATOM 1666 C C . GLY A 1 238 ? -0.808 -3.885 -9.567 1.00 89.56 238 GLY A C 1
ATOM 1667 O O . GLY A 1 238 ? 0.393 -3.779 -9.780 1.00 89.56 238 GLY A O 1
ATOM 1668 N N . HIS A 1 239 ? -1.548 -4.826 -10.156 1.00 87.50 239 HIS A N 1
ATOM 1669 C CA . HIS A 1 239 ? -1.008 -5.882 -11.019 1.00 87.50 239 HIS A CA 1
ATOM 1670 C C . HIS A 1 239 ? -1.651 -5.908 -12.406 1.00 87.50 239 HIS A C 1
ATOM 1672 O O . HIS A 1 239 ? -1.418 -6.829 -13.183 1.00 87.50 239 HIS A O 1
ATOM 1678 N N . ALA A 1 240 ? -2.446 -4.894 -12.743 1.00 82.56 240 ALA A N 1
ATOM 1679 C CA . ALA A 1 240 ? -3.212 -4.823 -13.979 1.00 82.56 240 ALA A CA 1
ATOM 1680 C C . ALA A 1 240 ? -2.327 -4.978 -15.233 1.00 82.56 240 ALA A C 1
ATOM 1682 O O . ALA A 1 240 ? -2.724 -5.615 -16.205 1.00 82.56 240 ALA A O 1
ATOM 1683 N N . TYR A 1 241 ? -1.092 -4.474 -15.187 1.00 79.75 241 TYR A N 1
ATOM 1684 C CA . TYR A 1 241 ? -0.117 -4.598 -16.275 1.00 79.75 241 TYR A CA 1
ATOM 1685 C C . TYR A 1 241 ? 0.324 -6.042 -16.582 1.00 79.75 241 TYR A C 1
ATOM 1687 O O . TYR A 1 241 ? 0.963 -6.271 -17.602 1.00 79.75 241 TYR A O 1
ATOM 1695 N N . LEU A 1 242 ? 0.001 -7.012 -15.719 1.00 77.50 242 LEU A N 1
ATOM 1696 C CA . LEU A 1 242 ? 0.266 -8.438 -15.937 1.00 77.50 242 LEU A CA 1
ATOM 1697 C C . LEU A 1 242 ? -0.838 -9.139 -16.752 1.00 77.50 242 LEU A C 1
ATOM 1699 O O . LEU A 1 242 ? -0.732 -10.332 -17.049 1.00 77.50 242 LEU A O 1
ATOM 1703 N N . GLY A 1 243 ? -1.929 -8.443 -17.079 1.00 76.62 243 GLY A N 1
ATOM 1704 C CA . GLY A 1 243 ? -3.044 -8.992 -17.849 1.00 76.62 243 GLY A CA 1
ATOM 1705 C C . GLY A 1 243 ? -3.670 -10.202 -17.159 1.00 76.62 243 GLY A C 1
ATOM 1706 O O . GLY A 1 243 ? -4.044 -10.140 -15.989 1.00 76.62 243 GLY A O 1
ATOM 1707 N N . ALA A 1 244 ? -3.762 -11.339 -17.855 1.00 71.81 244 ALA A N 1
ATOM 1708 C CA . ALA A 1 244 ? -4.333 -12.560 -17.279 1.00 71.81 244 ALA A CA 1
ATOM 1709 C C . ALA A 1 244 ? -3.531 -13.100 -16.075 1.00 71.81 244 ALA A C 1
ATOM 1711 O O . ALA A 1 244 ? -4.114 -13.713 -15.179 1.00 71.81 244 ALA A O 1
ATOM 1712 N N . ALA A 1 245 ? -2.218 -12.845 -16.002 1.00 74.44 245 ALA A N 1
ATOM 1713 C CA . ALA A 1 245 ? -1.405 -13.265 -14.859 1.00 74.44 245 ALA A CA 1
ATOM 1714 C C . ALA A 1 245 ? -1.728 -12.474 -13.575 1.00 74.44 245 ALA A C 1
ATOM 1716 O O . ALA A 1 245 ? -1.455 -12.964 -12.478 1.00 74.44 245 ALA A O 1
ATOM 1717 N N . ALA A 1 246 ? -2.413 -11.325 -13.674 1.00 78.56 246 ALA A N 1
ATOM 1718 C CA . ALA A 1 246 ? -2.918 -10.585 -12.514 1.00 78.56 246 ALA A CA 1
ATOM 1719 C C . ALA A 1 246 ? -3.912 -11.409 -11.669 1.00 78.56 246 ALA A C 1
ATOM 1721 O O . ALA A 1 246 ? -4.071 -11.162 -10.473 1.00 78.56 246 ALA A O 1
ATOM 1722 N N . VAL A 1 247 ? -4.537 -12.441 -12.253 1.00 75.94 247 VAL A N 1
ATOM 1723 C CA . VAL A 1 247 ? -5.394 -13.386 -11.520 1.00 75.94 247 VAL A CA 1
ATOM 1724 C C . VAL A 1 247 ? -4.603 -14.132 -10.440 1.00 75.94 247 VAL A C 1
ATOM 1726 O O . VAL A 1 247 ? -5.125 -14.349 -9.348 1.00 75.94 247 VAL A O 1
ATOM 1729 N N . ALA A 1 248 ? -3.332 -14.475 -10.683 1.00 76.56 248 ALA A N 1
ATOM 1730 C CA . ALA A 1 248 ? -2.492 -15.108 -9.665 1.00 76.56 248 AL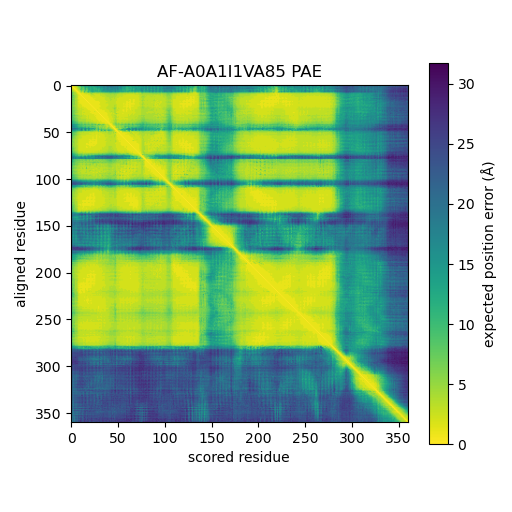A A CA 1
ATOM 1731 C C . ALA A 1 248 ? -2.244 -14.164 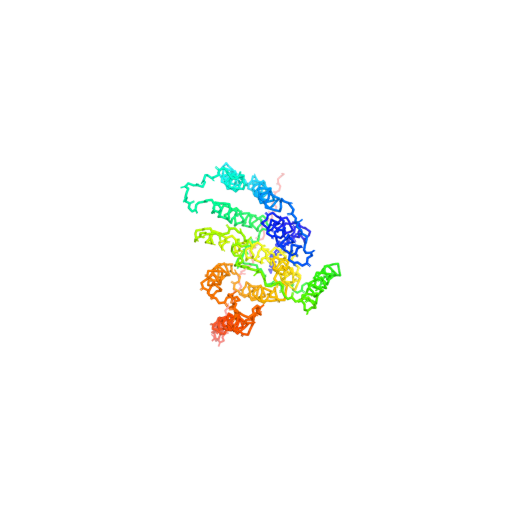-8.475 1.00 76.56 248 ALA A C 1
ATOM 1733 O O . ALA A 1 248 ? -2.350 -14.594 -7.325 1.00 76.56 248 ALA A O 1
ATOM 1734 N N . ALA A 1 249 ? -2.012 -12.873 -8.741 1.00 82.75 249 ALA A N 1
ATOM 1735 C CA . ALA A 1 249 ? -1.890 -11.850 -7.702 1.00 82.75 249 ALA A CA 1
ATOM 1736 C C . ALA A 1 249 ? -3.201 -11.686 -6.913 1.00 82.75 249 ALA A C 1
ATOM 1738 O O . ALA A 1 249 ? -3.174 -11.605 -5.687 1.00 82.75 249 ALA A O 1
ATOM 1739 N N . MET A 1 250 ? -4.362 -11.726 -7.580 1.00 82.06 250 MET A N 1
ATOM 1740 C CA . MET A 1 250 ? -5.659 -11.732 -6.892 1.00 82.06 250 MET A CA 1
ATOM 1741 C C . MET A 1 250 ? -5.837 -12.948 -5.978 1.00 82.06 250 MET A C 1
ATOM 1743 O O . MET A 1 250 ? -6.325 -12.793 -4.859 1.00 82.06 250 MET A O 1
ATOM 1747 N N . VAL A 1 251 ? -5.447 -14.149 -6.422 1.00 79.38 251 VAL A N 1
ATOM 1748 C CA . VAL A 1 251 ? -5.513 -15.360 -5.587 1.00 79.38 251 VAL A CA 1
ATOM 1749 C C . VAL A 1 251 ? -4.591 -15.226 -4.376 1.00 79.38 251 VAL A C 1
ATOM 1751 O O . VAL A 1 251 ? -5.020 -15.518 -3.259 1.00 79.38 251 VAL A O 1
ATOM 1754 N N . ALA A 1 252 ? -3.367 -14.727 -4.564 1.00 82.06 252 ALA A N 1
ATOM 1755 C CA . ALA A 1 252 ? -2.452 -14.443 -3.460 1.00 82.06 252 ALA A CA 1
ATOM 1756 C C . ALA A 1 252 ? -3.057 -13.429 -2.469 1.00 82.06 252 ALA A C 1
ATOM 1758 O O . ALA A 1 252 ? -3.075 -13.685 -1.264 1.00 82.06 252 ALA A O 1
ATOM 1759 N N . GLY A 1 253 ? -3.655 -12.342 -2.969 1.00 88.00 253 GLY A N 1
ATOM 1760 C CA . GLY A 1 253 ? -4.374 -11.362 -2.153 1.00 88.00 253 GLY A CA 1
ATOM 1761 C C . GLY A 1 253 ? -5.560 -11.968 -1.394 1.00 88.00 253 GLY A C 1
ATOM 1762 O O . GLY A 1 253 ? -5.761 -11.666 -0.219 1.00 88.00 253 GLY A O 1
ATOM 1763 N N . ALA A 1 254 ? -6.314 -12.882 -2.011 1.00 84.75 254 ALA A N 1
ATOM 1764 C CA . ALA A 1 254 ? -7.403 -13.595 -1.343 1.00 84.75 254 ALA A CA 1
ATOM 1765 C C . ALA A 1 254 ? -6.889 -14.485 -0.206 1.00 84.75 254 ALA A C 1
ATOM 1767 O O . ALA A 1 254 ? -7.458 -14.471 0.887 1.00 84.75 254 ALA A O 1
ATOM 1768 N N . VAL A 1 255 ? -5.789 -15.211 -0.427 1.00 82.19 255 VAL A N 1
ATOM 1769 C CA . VAL A 1 255 ? -5.127 -16.001 0.619 1.00 82.19 255 VAL A CA 1
ATOM 1770 C C . VAL A 1 255 ? -4.663 -15.095 1.760 1.00 82.19 255 VAL A C 1
ATOM 1772 O O . VAL A 1 255 ? -4.952 -15.397 2.916 1.00 82.19 255 VAL A O 1
ATOM 1775 N N . ALA A 1 256 ? -4.025 -13.961 1.464 1.00 87.56 256 ALA A N 1
ATOM 1776 C CA . ALA A 1 256 ? -3.598 -13.002 2.480 1.00 87.56 256 ALA A CA 1
ATOM 1777 C C . ALA A 1 256 ? -4.779 -12.465 3.307 1.00 87.56 256 ALA A C 1
ATOM 1779 O O . ALA A 1 256 ? -4.731 -12.492 4.537 1.00 87.56 256 ALA A O 1
ATOM 1780 N N . VAL A 1 257 ? -5.881 -12.072 2.659 1.00 87.44 257 VAL A N 1
ATOM 1781 C CA . VAL A 1 257 ? -7.114 -11.642 3.340 1.00 87.44 257 VAL A CA 1
ATOM 1782 C C . VAL A 1 257 ? -7.650 -12.744 4.258 1.00 87.44 257 VAL A C 1
ATOM 1784 O O . VAL A 1 257 ? -7.960 -12.472 5.418 1.00 87.44 257 VAL A O 1
ATOM 1787 N N . LEU A 1 258 ? -7.729 -13.991 3.783 1.00 82.81 258 LEU A N 1
ATOM 1788 C CA . LEU A 1 258 ? -8.191 -15.126 4.590 1.00 82.81 258 LEU A CA 1
ATOM 1789 C C . LEU A 1 258 ? -7.279 -15.377 5.798 1.00 82.81 258 LEU A C 1
ATOM 1791 O O . LEU A 1 258 ? -7.775 -15.546 6.915 1.00 82.81 258 LEU A O 1
ATOM 1795 N N . LEU A 1 259 ? -5.959 -15.352 5.599 1.00 81.69 259 LEU A N 1
ATOM 1796 C CA . LEU A 1 259 ? -4.976 -15.493 6.674 1.00 81.69 259 LEU A CA 1
ATOM 1797 C C . LEU A 1 259 ? -5.099 -14.347 7.686 1.00 81.69 259 LEU A C 1
ATOM 1799 O O . LEU A 1 259 ? -5.089 -14.601 8.890 1.00 81.69 259 LEU A O 1
ATOM 1803 N N . PHE A 1 260 ? -5.290 -13.103 7.240 1.00 86.75 260 PHE A N 1
ATOM 1804 C CA . PHE A 1 260 ? -5.500 -11.976 8.147 1.00 86.75 260 PHE A CA 1
ATOM 1805 C C . PHE A 1 260 ? -6.801 -12.114 8.935 1.00 86.75 260 PHE A C 1
ATOM 1807 O O . PHE A 1 260 ? -6.803 -11.942 10.152 1.00 86.75 260 PHE A O 1
ATOM 1814 N N . LEU A 1 261 ? -7.908 -12.463 8.274 1.00 86.12 261 LEU A N 1
ATOM 1815 C CA . LEU A 1 261 ? -9.197 -12.669 8.935 1.00 86.12 261 LEU A CA 1
ATOM 1816 C C . LEU A 1 261 ? -9.124 -13.793 9.978 1.00 86.12 261 LEU A C 1
ATOM 1818 O O . LEU A 1 261 ? -9.740 -13.666 11.043 1.00 86.12 261 LEU A O 1
ATOM 1822 N N . ARG A 1 262 ? -8.346 -14.846 9.692 1.00 82.38 262 ARG A N 1
ATOM 1823 C CA . ARG A 1 262 ? -8.132 -16.001 10.570 1.00 82.38 262 ARG A CA 1
ATOM 1824 C C . ARG A 1 262 ? -7.213 -15.696 11.753 1.00 82.38 262 ARG A C 1
ATOM 1826 O O . ARG A 1 262 ? -7.583 -15.996 12.883 1.00 82.38 262 ARG A O 1
ATOM 1833 N N . TYR A 1 263 ? -6.030 -15.141 11.497 1.00 82.06 263 TYR A N 1
ATOM 1834 C CA . TYR A 1 263 ? -4.959 -14.994 12.492 1.00 82.06 263 TYR A CA 1
ATOM 1835 C C . TYR A 1 263 ? -4.881 -13.606 13.125 1.00 82.06 263 TYR A C 1
ATOM 1837 O O . TYR A 1 263 ? -4.211 -13.443 14.143 1.00 82.06 263 TYR A O 1
ATOM 1845 N N . ARG A 1 264 ? -5.527 -12.595 12.528 1.00 87.19 264 ARG A N 1
ATOM 1846 C CA . ARG A 1 264 ? -5.500 -11.191 12.977 1.00 87.19 264 ARG A CA 1
ATOM 1847 C C . ARG A 1 264 ? -4.075 -10.682 13.207 1.00 87.19 264 ARG A C 1
ATOM 1849 O O . ARG A 1 264 ? -3.792 -9.941 14.147 1.00 87.19 264 ARG A O 1
ATOM 1856 N N . SER A 1 265 ? -3.153 -11.117 12.356 1.00 86.00 265 SER A N 1
ATOM 1857 C CA . SER A 1 265 ? -1.740 -10.769 12.428 1.00 86.00 265 SER A CA 1
ATOM 1858 C C . SER A 1 265 ? -1.231 -10.466 11.035 1.00 86.00 265 SER A C 1
ATOM 1860 O O . SER A 1 265 ? -1.456 -11.245 10.118 1.00 86.00 265 SER A O 1
ATOM 1862 N N . VAL A 1 266 ? -0.550 -9.332 10.886 1.00 92.19 266 VAL A N 1
ATOM 1863 C CA . VAL A 1 266 ? 0.045 -8.902 9.613 1.00 92.19 266 VAL A CA 1
ATOM 1864 C C . VAL A 1 266 ? 1.455 -9.457 9.423 1.00 92.19 266 VAL A C 1
ATOM 1866 O O . VAL A 1 266 ? 1.914 -9.598 8.300 1.00 92.19 266 VAL A O 1
ATOM 1869 N N . VAL A 1 267 ? 2.148 -9.822 10.508 1.00 88.94 267 VAL A N 1
ATOM 1870 C CA . VAL A 1 267 ? 3.546 -10.280 10.439 1.00 88.94 267 VAL A CA 1
ATOM 1871 C C . VAL A 1 267 ? 3.704 -11.529 9.560 1.00 88.94 267 VAL A C 1
ATOM 1873 O O . VAL A 1 267 ? 4.572 -11.506 8.691 1.00 88.94 267 VAL A O 1
ATOM 1876 N N . PRO A 1 268 ? 2.870 -12.585 9.686 1.00 81.75 268 PRO A N 1
ATOM 1877 C CA . PRO A 1 268 ? 2.965 -13.741 8.797 1.00 81.75 268 PRO A CA 1
ATOM 1878 C C . PRO A 1 268 ? 2.738 -13.386 7.325 1.00 81.75 268 PRO A C 1
ATOM 1880 O O . PRO A 1 268 ? 3.381 -13.971 6.462 1.00 81.75 268 PRO A O 1
ATOM 1883 N N . LEU A 1 269 ? 1.864 -12.415 7.042 1.00 88.31 269 LEU A N 1
ATOM 1884 C CA . LEU A 1 269 ? 1.578 -11.960 5.681 1.00 88.31 269 LEU A CA 1
ATOM 1885 C C . LEU A 1 269 ? 2.787 -11.233 5.096 1.00 88.31 269 LEU A C 1
ATOM 1887 O O . LEU A 1 269 ? 3.215 -11.570 4.000 1.00 88.31 269 LEU A O 1
ATOM 1891 N N . LEU A 1 270 ? 3.381 -10.305 5.857 1.00 90.50 270 LEU A N 1
ATOM 1892 C CA . LEU A 1 270 ? 4.586 -9.578 5.448 1.00 90.50 270 LEU A CA 1
ATOM 1893 C C . LEU A 1 270 ? 5.732 -10.536 5.122 1.00 90.50 270 LEU A C 1
ATOM 1895 O O . LEU A 1 270 ? 6.383 -10.392 4.094 1.00 90.50 270 LEU A O 1
ATOM 1899 N N . LEU A 1 271 ? 5.962 -11.532 5.983 1.00 85.44 271 LEU A N 1
ATOM 1900 C CA . LEU A 1 271 ? 7.020 -12.522 5.780 1.00 85.44 271 LEU A CA 1
ATOM 1901 C C . LEU A 1 271 ? 6.734 -13.432 4.584 1.00 85.44 271 LEU A C 1
ATOM 1903 O O . LEU A 1 271 ? 7.650 -13.716 3.817 1.00 85.44 271 LEU A O 1
ATOM 1907 N N . ALA A 1 272 ? 5.487 -13.881 4.415 1.00 85.38 272 ALA A N 1
ATOM 1908 C CA . ALA A 1 272 ? 5.096 -14.720 3.286 1.00 85.38 272 ALA A CA 1
ATOM 1909 C C . ALA A 1 272 ? 5.212 -13.969 1.953 1.00 85.38 272 ALA A C 1
ATOM 1911 O O . ALA A 1 272 ? 5.757 -14.522 1.004 1.00 85.38 272 ALA A O 1
ATOM 1912 N N . HIS A 1 273 ? 4.767 -12.712 1.901 1.00 92.00 273 HIS A N 1
ATOM 1913 C CA . HIS A 1 273 ? 4.893 -11.852 0.726 1.00 92.00 273 HIS A CA 1
ATOM 1914 C C . HIS A 1 273 ? 6.365 -11.583 0.404 1.00 92.00 273 HIS A C 1
ATOM 1916 O O . HIS A 1 273 ? 6.813 -11.850 -0.704 1.00 92.00 273 HIS A O 1
ATOM 1922 N N . PHE A 1 274 ? 7.157 -11.159 1.391 1.00 89.88 274 PHE A N 1
ATOM 1923 C CA . PHE A 1 274 ? 8.590 -10.940 1.200 1.00 89.88 274 PHE A CA 1
ATOM 1924 C C . PHE A 1 274 ? 9.304 -12.207 0.698 1.00 89.88 274 PHE A C 1
ATOM 1926 O O . PHE A 1 274 ? 10.123 -12.149 -0.218 1.00 89.88 274 PHE A O 1
ATOM 1933 N N . ALA A 1 275 ? 8.993 -13.369 1.285 1.00 86.56 275 ALA A N 1
ATOM 1934 C CA . ALA A 1 275 ? 9.562 -14.643 0.860 1.00 86.56 275 ALA A CA 1
ATOM 1935 C C . ALA A 1 275 ? 9.111 -15.031 -0.553 1.00 86.56 275 ALA A C 1
ATOM 1937 O O . ALA A 1 275 ? 9.917 -15.569 -1.310 1.00 86.56 275 ALA A O 1
ATOM 1938 N N . TRP A 1 276 ? 7.855 -14.751 -0.911 1.00 84.31 276 TRP A N 1
ATOM 1939 C CA . TRP A 1 276 ? 7.338 -14.935 -2.262 1.00 84.31 276 TRP A CA 1
ATOM 1940 C C . TRP A 1 276 ? 8.125 -14.089 -3.262 1.00 84.31 276 TRP A C 1
ATOM 1942 O O . TRP A 1 276 ? 8.685 -14.653 -4.197 1.00 84.31 276 TRP A O 1
ATOM 1952 N N . ASP A 1 277 ? 8.272 -12.787 -3.023 1.00 86.38 277 ASP A N 1
ATOM 1953 C CA . ASP A 1 277 ? 9.017 -11.885 -3.906 1.00 86.38 277 ASP A CA 1
ATOM 1954 C C . ASP A 1 277 ? 10.490 -12.302 -4.048 1.00 86.38 277 ASP A C 1
ATOM 1956 O O . ASP A 1 277 ? 11.035 -12.377 -5.156 1.00 86.38 277 ASP A O 1
ATOM 1960 N N . ALA A 1 278 ? 11.123 -12.674 -2.931 1.00 83.62 278 ALA A N 1
ATOM 1961 C CA . ALA A 1 278 ? 12.488 -13.186 -2.924 1.00 83.62 278 ALA A CA 1
ATOM 1962 C C . ALA A 1 278 ? 12.625 -14.502 -3.709 1.00 83.62 278 ALA A C 1
ATOM 1964 O O . ALA A 1 278 ? 13.601 -14.690 -4.433 1.00 83.62 278 ALA A O 1
ATOM 1965 N N . LYS A 1 279 ? 11.647 -15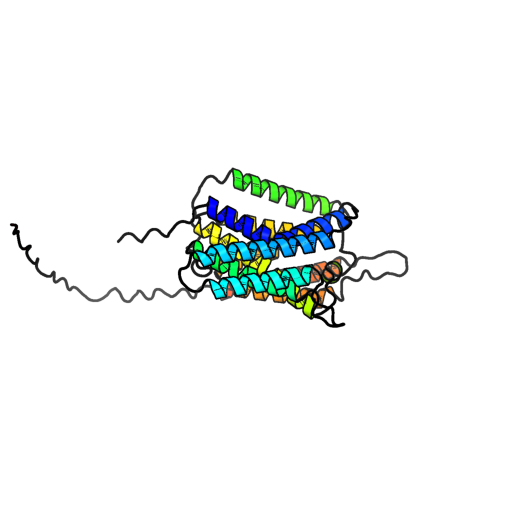.410 -3.611 1.00 78.44 279 LYS A N 1
ATOM 1966 C CA . LYS A 1 279 ? 11.657 -16.677 -4.357 1.00 78.44 279 LYS A CA 1
ATOM 1967 C C . LYS A 1 279 ? 11.316 -16.497 -5.826 1.00 78.44 279 LYS A C 1
ATOM 1969 O O . LYS A 1 279 ? 11.946 -17.145 -6.654 1.00 78.44 279 LYS A O 1
ATOM 1974 N N . VAL A 1 280 ? 10.379 -15.618 -6.169 1.00 67.00 280 VAL A N 1
ATOM 1975 C CA . VAL A 1 280 ? 10.063 -15.275 -7.562 1.00 67.00 280 VAL A CA 1
ATOM 1976 C C . VAL A 1 280 ? 11.315 -14.767 -8.264 1.00 67.00 280 VAL A C 1
ATOM 1978 O O . VAL A 1 280 ? 11.606 -15.217 -9.370 1.00 67.00 280 VAL A O 1
ATOM 1981 N N . ARG A 1 281 ? 12.119 -13.933 -7.595 1.00 65.69 281 ARG A N 1
ATOM 1982 C CA . ARG A 1 281 ? 13.434 -13.529 -8.101 1.00 65.69 281 ARG A CA 1
ATOM 1983 C C . ARG A 1 281 ? 14.325 -14.737 -8.409 1.00 65.69 281 ARG A C 1
ATOM 1985 O O . ARG A 1 281 ? 14.829 -14.844 -9.519 1.00 65.69 281 ARG A O 1
ATOM 1992 N N . ASP A 1 282 ? 14.489 -15.666 -7.473 1.00 59.75 282 ASP A N 1
ATOM 1993 C CA . ASP A 1 282 ? 15.383 -16.817 -7.669 1.00 59.75 282 ASP A CA 1
ATOM 1994 C C . ASP A 1 282 ? 14.868 -17.829 -8.721 1.00 59.75 282 ASP A C 1
ATOM 1996 O O . ASP A 1 282 ? 15.665 -18.531 -9.343 1.00 59.75 282 ASP A O 1
ATOM 2000 N N . TRP A 1 283 ? 13.548 -17.927 -8.928 1.00 49.72 283 TRP A N 1
ATOM 2001 C CA . TRP A 1 283 ? 12.915 -18.971 -9.752 1.00 49.72 283 TRP A CA 1
ATOM 2002 C C . TRP A 1 283 ? 12.560 -18.519 -11.171 1.00 49.72 283 TRP A C 1
ATOM 2004 O O . TRP A 1 283 ? 12.605 -19.325 -12.100 1.00 49.72 283 TRP A O 1
ATOM 2014 N N . VAL A 1 284 ? 12.194 -17.250 -11.353 1.00 49.53 284 VAL A N 1
ATOM 2015 C CA . VAL A 1 284 ? 11.744 -16.713 -12.647 1.00 49.53 284 VAL A CA 1
ATOM 2016 C C . VAL A 1 284 ? 12.922 -16.212 -13.488 1.00 49.53 284 VAL A C 1
ATOM 2018 O O . VAL A 1 284 ? 12.852 -16.251 -14.717 1.00 49.53 284 VAL A O 1
ATOM 2021 N N . ILE A 1 285 ? 14.045 -15.852 -12.849 1.00 43.22 285 ILE A N 1
ATOM 2022 C CA . ILE A 1 285 ? 15.230 -15.328 -13.541 1.00 43.22 285 ILE A CA 1
ATOM 2023 C C . ILE A 1 285 ? 15.844 -16.313 -14.557 1.00 43.22 285 ILE A C 1
ATOM 2025 O O . ILE A 1 285 ? 16.240 -15.853 -15.624 1.00 43.22 285 ILE A O 1
ATOM 2029 N N . PRO A 1 286 ? 15.874 -17.644 -14.339 1.00 42.94 286 PRO A N 1
ATOM 2030 C CA . PRO A 1 286 ? 16.437 -18.561 -15.338 1.00 42.94 286 PRO A CA 1
ATOM 2031 C C . PRO A 1 286 ? 15.453 -19.097 -16.399 1.00 42.94 286 PRO A C 1
ATOM 2033 O O . PRO A 1 286 ? 15.914 -19.672 -17.381 1.00 42.94 286 PRO A O 1
ATOM 2036 N N . GLN A 1 287 ? 14.125 -18.986 -16.227 1.00 42.41 287 GLN A N 1
ATOM 2037 C CA . GLN A 1 287 ? 13.162 -19.825 -16.981 1.00 42.41 287 GLN A CA 1
ATOM 2038 C C . GLN A 1 287 ? 12.228 -19.093 -17.962 1.00 42.41 287 GLN A C 1
ATOM 2040 O O . GLN A 1 287 ? 11.530 -19.760 -18.724 1.00 42.41 287 GLN A O 1
ATOM 2045 N N . LEU A 1 288 ? 12.218 -17.756 -17.990 1.00 42.81 288 LEU A N 1
ATOM 2046 C CA . LEU A 1 288 ? 11.421 -16.965 -18.947 1.00 42.81 288 LEU A CA 1
ATOM 2047 C C . LEU A 1 288 ? 12.245 -16.393 -20.110 1.00 42.81 288 LEU A C 1
ATOM 2049 O O . LEU A 1 288 ? 11.866 -15.392 -20.713 1.00 42.81 288 LEU A O 1
ATOM 2053 N N . TYR A 1 289 ? 13.361 -17.026 -20.466 1.00 42.50 289 TYR A N 1
ATOM 2054 C CA . TYR A 1 289 ? 14.004 -16.709 -21.735 1.00 42.50 289 TYR A CA 1
ATOM 2055 C C . TYR A 1 289 ? 13.211 -17.366 -22.864 1.00 42.50 289 TYR A C 1
ATOM 2057 O O . TYR A 1 289 ? 13.057 -18.587 -22.905 1.00 42.50 289 TYR A O 1
ATOM 2065 N N . ALA A 1 290 ? 12.710 -16.550 -23.793 1.00 46.31 290 ALA A N 1
ATOM 2066 C CA . ALA A 1 290 ? 12.386 -17.037 -25.123 1.00 46.31 290 ALA A CA 1
ATOM 2067 C C . ALA A 1 290 ? 13.673 -17.656 -25.683 1.00 46.31 290 ALA A C 1
ATOM 2069 O O . ALA A 1 290 ? 14.640 -16.940 -25.943 1.00 46.31 290 ALA A O 1
ATOM 2070 N N . VAL A 1 291 ? 13.711 -18.983 -25.796 1.00 48.78 291 VAL A N 1
ATOM 2071 C CA . VAL A 1 291 ? 14.777 -19.649 -26.536 1.00 48.78 291 VAL A CA 1
ATOM 2072 C C . VAL A 1 291 ? 14.545 -19.264 -27.987 1.00 48.78 291 VAL A C 1
ATOM 2074 O O . VAL A 1 291 ? 13.543 -19.655 -28.585 1.00 48.78 291 VAL A O 1
ATOM 2077 N N . ASP A 1 292 ? 15.426 -18.424 -28.516 1.00 51.38 292 ASP A N 1
ATOM 2078 C CA . ASP A 1 292 ? 15.493 -18.189 -29.947 1.00 51.38 292 ASP A CA 1
ATOM 2079 C C . ASP A 1 292 ? 15.857 -19.529 -30.593 1.00 51.38 292 ASP A C 1
ATOM 2081 O O . ASP A 1 292 ? 16.951 -20.054 -30.372 1.00 51.38 292 ASP A O 1
ATOM 2085 N N . THR A 1 293 ? 14.915 -20.141 -31.312 1.00 59.34 293 THR A N 1
ATOM 2086 C CA . THR A 1 293 ? 15.135 -21.446 -31.949 1.00 59.34 293 THR A CA 1
ATOM 2087 C C . THR A 1 293 ? 16.055 -21.347 -33.169 1.00 59.34 293 THR A C 1
ATOM 2089 O O . THR A 1 293 ? 16.350 -22.364 -33.791 1.00 59.34 293 THR A O 1
ATOM 2092 N N . GLY A 1 294 ? 16.565 -20.149 -33.490 1.00 57.56 294 GLY A N 1
ATOM 2093 C CA . GLY A 1 294 ? 17.524 -19.915 -34.572 1.00 57.56 294 GLY A CA 1
ATOM 2094 C C . GLY A 1 294 ? 16.888 -19.851 -35.964 1.00 57.56 294 GLY A C 1
ATOM 2095 O O . GLY A 1 294 ? 17.576 -19.568 -36.939 1.00 57.56 294 GLY A O 1
ATOM 2096 N N . ASP A 1 295 ? 15.578 -20.067 -36.061 1.00 67.00 295 ASP A N 1
ATOM 2097 C CA . ASP A 1 295 ? 14.769 -20.009 -37.283 1.00 67.00 295 ASP A CA 1
ATOM 2098 C C . ASP A 1 295 ? 13.905 -18.734 -37.370 1.00 67.00 295 ASP A C 1
ATOM 2100 O O . ASP A 1 295 ? 13.088 -18.584 -38.277 1.00 67.00 295 ASP A O 1
ATOM 2104 N N . GLY A 1 296 ? 14.091 -17.790 -36.440 1.00 55.69 296 GLY A N 1
ATOM 2105 C CA . GLY A 1 296 ? 13.296 -16.562 -36.350 1.00 55.69 296 GLY A CA 1
ATOM 2106 C C . GLY A 1 296 ? 11.932 -16.752 -35.678 1.00 55.69 296 GLY A C 1
ATOM 2107 O O . GLY A 1 296 ? 11.194 -15.777 -35.511 1.00 55.69 296 GLY A O 1
ATOM 2108 N N . THR A 1 297 ? 11.596 -17.968 -35.237 1.00 50.16 297 THR A N 1
ATOM 2109 C CA . THR A 1 297 ? 10.378 -18.249 -34.475 1.00 50.16 297 THR A CA 1
ATOM 2110 C C . THR A 1 297 ? 10.669 -18.140 -32.982 1.00 50.16 297 THR A C 1
ATOM 2112 O O . THR A 1 297 ? 11.373 -18.949 -32.392 1.00 50.16 297 THR A O 1
ATOM 2115 N N . ARG A 1 298 ? 10.103 -17.138 -32.305 1.00 47.97 298 ARG A N 1
ATOM 2116 C CA . ARG A 1 298 ? 10.153 -17.094 -30.836 1.00 47.97 298 ARG A CA 1
ATOM 2117 C C . ARG A 1 298 ? 9.153 -18.100 -30.276 1.00 47.97 298 ARG A C 1
ATOM 2119 O O . ARG A 1 298 ? 7.978 -17.781 -30.107 1.00 47.97 298 ARG A O 1
ATOM 2126 N N . THR A 1 299 ? 9.612 -19.313 -29.982 1.00 49.03 299 THR A N 1
ATOM 2127 C CA . THR A 1 299 ? 8.781 -20.300 -29.288 1.00 49.03 299 THR A CA 1
ATOM 2128 C C . THR A 1 299 ? 8.764 -19.962 -27.803 1.00 49.03 299 THR A C 1
ATOM 2130 O O . THR A 1 299 ? 9.690 -20.277 -27.056 1.00 49.03 299 THR A O 1
ATOM 2133 N N . VAL A 1 300 ? 7.708 -19.284 -27.353 1.00 47.75 300 VAL A N 1
ATOM 2134 C CA . VAL A 1 300 ? 7.488 -19.074 -25.921 1.00 47.75 300 VAL A CA 1
ATOM 2135 C C . VAL A 1 300 ? 7.117 -20.430 -25.321 1.00 47.75 300 VAL A C 1
ATOM 2137 O O . VAL A 1 300 ? 6.041 -20.961 -25.595 1.00 47.75 300 VAL A O 1
ATOM 2140 N N . LEU A 1 301 ? 7.995 -21.008 -24.496 1.00 47.28 301 LEU A N 1
ATOM 2141 C CA . LEU A 1 301 ? 7.696 -22.179 -23.662 1.00 47.28 301 LEU A CA 1
ATOM 2142 C C . LEU A 1 301 ? 6.704 -21.790 -22.542 1.00 47.28 301 LEU A C 1
ATOM 2144 O O . LEU A 1 301 ? 6.991 -21.892 -21.353 1.00 47.28 301 LEU A O 1
ATOM 2148 N N . LEU A 1 302 ? 5.501 -21.353 -22.930 1.00 44.16 302 LEU A N 1
ATOM 2149 C CA . LEU A 1 302 ? 4.382 -20.964 -22.060 1.00 44.16 302 LEU A CA 1
ATOM 2150 C C . LEU A 1 302 ? 3.956 -22.094 -21.111 1.00 44.16 302 LEU A C 1
ATOM 2152 O O . LEU A 1 302 ? 3.410 -21.848 -20.039 1.00 44.16 302 LEU A O 1
ATOM 2156 N N . PHE A 1 303 ? 4.225 -23.348 -21.478 1.00 39.00 303 PHE A N 1
ATOM 2157 C CA . PHE A 1 303 ? 3.765 -24.514 -20.726 1.00 39.00 303 PHE A CA 1
ATOM 2158 C C . PHE A 1 303 ? 4.616 -24.861 -19.496 1.00 39.00 303 PHE A C 1
ATOM 2160 O O . PHE A 1 303 ? 4.108 -25.506 -18.575 1.00 39.00 303 PHE A O 1
ATOM 2167 N N . ALA A 1 304 ? 5.884 -24.441 -19.444 1.00 41.59 304 ALA A N 1
ATOM 2168 C CA . ALA A 1 304 ? 6.757 -24.735 -18.306 1.00 41.59 304 ALA A CA 1
ATOM 2169 C C . ALA A 1 304 ? 6.548 -23.737 -17.157 1.00 41.59 304 ALA A C 1
ATOM 2171 O O . ALA A 1 304 ? 6.401 -24.1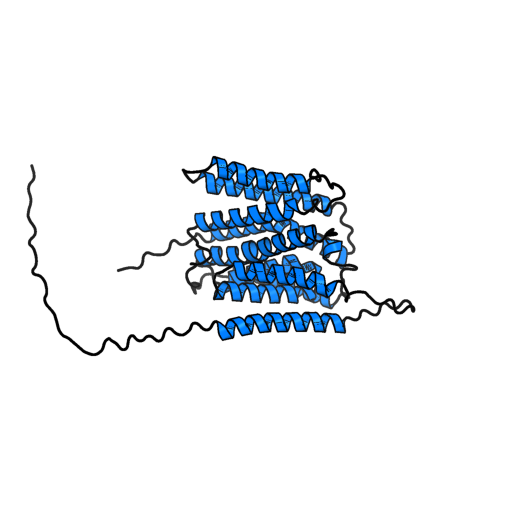63 -16.011 1.00 41.59 304 ALA A O 1
ATOM 2172 N N . SER A 1 305 ? 6.431 -22.439 -17.467 1.00 44.50 305 SER A N 1
ATOM 2173 C CA . SER A 1 305 ? 6.192 -21.387 -16.471 1.00 44.50 305 SER A CA 1
ATOM 2174 C C . SER A 1 305 ? 4.794 -21.464 -15.866 1.00 44.50 305 SER A C 1
ATOM 2176 O O . SER A 1 305 ? 4.635 -21.278 -14.664 1.00 44.50 305 SER A O 1
ATOM 2178 N N . TRP A 1 306 ? 3.776 -21.841 -16.649 1.00 39.16 306 TRP A N 1
ATOM 2179 C CA . TRP A 1 306 ? 2.438 -22.046 -16.096 1.00 39.16 306 TRP A CA 1
ATOM 2180 C C . TRP A 1 306 ? 2.403 -23.238 -15.132 1.00 39.16 306 TRP A C 1
ATOM 2182 O O . TRP A 1 306 ? 1.732 -23.162 -14.106 1.00 39.16 306 TRP A O 1
ATOM 2192 N N . ARG A 1 307 ? 3.181 -24.306 -15.376 1.00 41.47 307 ARG A N 1
ATOM 2193 C CA . ARG A 1 307 ? 3.311 -25.427 -14.428 1.00 41.47 307 ARG A CA 1
ATOM 2194 C C . ARG A 1 307 ? 4.038 -25.028 -13.150 1.00 41.47 307 ARG A C 1
ATOM 2196 O O . ARG A 1 307 ? 3.559 -25.401 -12.086 1.00 41.47 307 ARG A O 1
ATOM 2203 N N . THR A 1 308 ? 5.129 -24.265 -13.207 1.00 47.03 308 THR A N 1
ATOM 2204 C CA . THR A 1 308 ? 5.806 -23.790 -11.990 1.00 47.03 308 THR A CA 1
ATOM 2205 C C . THR A 1 308 ? 4.965 -22.767 -11.241 1.00 47.03 308 THR A C 1
ATOM 2207 O O . THR A 1 308 ? 4.775 -22.946 -10.048 1.00 47.03 308 THR A O 1
ATOM 2210 N N . SER A 1 309 ? 4.349 -21.786 -11.903 1.00 46.59 309 SER A N 1
ATOM 2211 C CA . SER A 1 309 ? 3.426 -20.847 -11.252 1.00 46.59 309 SER A CA 1
ATOM 2212 C C . SER A 1 309 ? 2.200 -21.548 -10.664 1.00 46.59 309 SER A C 1
ATOM 2214 O O . SER A 1 309 ? 1.817 -21.216 -9.550 1.00 46.59 309 SER A O 1
ATOM 2216 N N . THR A 1 310 ? 1.628 -22.553 -11.339 1.00 44.16 310 THR A N 1
ATOM 2217 C CA . THR A 1 310 ? 0.518 -23.364 -10.802 1.00 44.16 310 THR A CA 1
ATOM 2218 C C . THR A 1 310 ? 0.975 -24.232 -9.636 1.00 44.16 310 THR A C 1
ATOM 2220 O O . THR A 1 310 ? 0.267 -24.316 -8.644 1.00 44.16 310 THR A O 1
ATOM 2223 N N . VAL A 1 311 ? 2.163 -24.838 -9.696 1.00 48.22 311 VAL A N 1
ATOM 2224 C CA . VAL A 1 311 ? 2.735 -25.599 -8.576 1.00 48.22 311 VAL A CA 1
ATOM 2225 C C . VAL A 1 311 ? 3.030 -24.678 -7.398 1.00 48.22 311 VAL A C 1
ATOM 2227 O O . VAL A 1 311 ? 2.683 -25.031 -6.282 1.00 48.22 311 VAL A O 1
ATOM 2230 N N . THR A 1 312 ? 3.562 -23.475 -7.606 1.00 50.34 312 THR A N 1
ATOM 2231 C CA . THR A 1 312 ? 3.761 -22.500 -6.530 1.00 50.34 312 THR A CA 1
ATOM 2232 C C . THR A 1 312 ? 2.417 -22.021 -5.985 1.00 50.34 312 THR A C 1
ATOM 2234 O O . THR A 1 312 ? 2.253 -21.970 -4.772 1.00 50.34 312 THR A O 1
ATOM 2237 N N . LEU A 1 313 ? 1.409 -21.773 -6.829 1.00 48.97 313 LEU A N 1
ATOM 2238 C CA . LEU A 1 313 ? 0.050 -21.442 -6.385 1.00 48.97 313 LEU A CA 1
ATOM 2239 C C . LEU A 1 313 ? -0.567 -22.588 -5.571 1.00 48.97 313 LEU A C 1
ATOM 2241 O O . LEU A 1 313 ? -1.167 -22.338 -4.535 1.00 48.97 313 LEU A O 1
ATOM 2245 N N . LEU A 1 314 ? -0.377 -23.840 -5.996 1.00 47.81 314 LEU A N 1
ATOM 2246 C CA . LEU A 1 314 ? -0.854 -25.049 -5.319 1.00 47.81 314 LEU A CA 1
ATOM 2247 C C . LEU A 1 314 ? -0.066 -25.362 -4.046 1.00 47.81 314 LEU A C 1
ATOM 2249 O O . LEU A 1 314 ? -0.645 -25.877 -3.100 1.00 47.81 314 LEU A O 1
ATOM 2253 N N . LEU A 1 315 ? 1.223 -25.032 -3.982 1.00 49.22 315 LEU A N 1
ATOM 2254 C CA . LEU A 1 315 ? 2.047 -25.153 -2.780 1.00 49.22 315 LEU A CA 1
ATOM 2255 C C . LEU A 1 315 ? 1.741 -24.034 -1.789 1.00 49.22 315 LEU A C 1
ATOM 2257 O O . LEU A 1 315 ? 1.777 -24.270 -0.591 1.00 49.22 315 LEU A O 1
ATOM 2261 N N . THR A 1 316 ? 1.382 -22.842 -2.264 1.00 50.12 316 THR A N 1
ATOM 2262 C CA . THR A 1 316 ? 1.008 -21.703 -1.410 1.00 50.12 316 THR A CA 1
ATOM 2263 C C . THR A 1 316 ? -0.426 -21.851 -0.918 1.00 50.12 316 THR A C 1
ATOM 2265 O O . THR A 1 316 ? -0.689 -21.671 0.266 1.00 50.12 316 THR A O 1
ATOM 2268 N N . ALA A 1 317 ? -1.342 -22.292 -1.783 1.00 49.06 317 ALA A N 1
ATOM 2269 C CA . ALA A 1 317 ? -2.677 -22.736 -1.399 1.00 49.06 317 ALA A CA 1
ATOM 2270 C C . ALA A 1 317 ? -2.602 -23.983 -0.509 1.00 49.06 317 ALA A C 1
ATOM 2272 O O . ALA A 1 317 ? -3.317 -24.060 0.477 1.00 49.06 317 ALA A O 1
ATOM 2273 N N . GLY A 1 318 ? -1.699 -24.921 -0.794 1.00 52.94 318 GLY A N 1
ATOM 2274 C CA . GLY A 1 318 ? -1.442 -26.115 0.008 1.00 52.94 318 GLY A CA 1
ATOM 2275 C C . GLY A 1 318 ? -0.862 -25.786 1.380 1.00 52.94 318 GLY A C 1
ATOM 2276 O O . GLY A 1 318 ? -1.324 -26.338 2.368 1.00 52.94 318 GLY A O 1
ATOM 2277 N N . ALA A 1 319 ? 0.069 -24.836 1.477 1.00 52.03 319 ALA A N 1
ATOM 2278 C CA . ALA A 1 319 ? 0.604 -24.327 2.737 1.00 52.03 319 ALA A CA 1
ATOM 2279 C C . ALA A 1 319 ? -0.449 -23.524 3.512 1.00 52.03 319 ALA A C 1
ATOM 2281 O O . ALA A 1 319 ? -0.558 -23.676 4.724 1.00 52.03 319 ALA A O 1
ATOM 2282 N N . ALA A 1 320 ? -1.274 -22.725 2.831 1.00 48.78 320 ALA A N 1
ATOM 2283 C CA . ALA A 1 320 ? -2.404 -22.034 3.443 1.00 48.78 320 ALA A CA 1
ATOM 2284 C C . ALA A 1 320 ? -3.454 -23.028 3.963 1.00 48.78 320 ALA A C 1
ATOM 2286 O O . ALA A 1 320 ? -3.904 -22.893 5.096 1.00 48.78 320 ALA A O 1
ATOM 2287 N N . LEU A 1 321 ? -3.792 -24.066 3.193 1.00 49.00 321 LEU A N 1
ATOM 2288 C CA . LEU A 1 321 ? -4.682 -25.158 3.599 1.00 49.00 321 LEU A CA 1
ATOM 2289 C C . LEU A 1 321 ? -4.074 -26.002 4.727 1.00 49.00 321 LEU A C 1
ATOM 2291 O O . LEU A 1 321 ? -4.789 -26.375 5.650 1.00 49.00 321 LEU A O 1
ATOM 2295 N N . TRP A 1 322 ? -2.764 -26.251 4.707 1.00 53.34 322 TRP A N 1
ATOM 2296 C CA . TRP A 1 322 ? -2.025 -26.941 5.766 1.00 53.34 322 TRP A CA 1
ATOM 2297 C C . TRP A 1 322 ? -2.034 -26.128 7.067 1.00 53.34 322 TRP A C 1
ATOM 2299 O O . TRP A 1 322 ? -2.381 -26.657 8.121 1.00 53.34 322 TRP A O 1
ATOM 2309 N N . LEU A 1 323 ? -1.781 -24.818 6.994 1.00 48.09 323 LEU A N 1
ATOM 2310 C CA . LEU A 1 323 ? -1.917 -23.902 8.129 1.00 48.09 323 LEU A CA 1
ATOM 2311 C C . LEU A 1 323 ? -3.368 -23.849 8.634 1.00 48.09 323 LEU A C 1
ATOM 2313 O O . LEU A 1 323 ? -3.591 -23.870 9.838 1.00 48.09 323 LEU A O 1
ATOM 2317 N N . LEU A 1 324 ? -4.366 -23.840 7.746 1.00 49.38 324 LEU A N 1
ATOM 2318 C CA . LEU A 1 324 ? -5.786 -23.894 8.119 1.00 49.38 324 LEU A CA 1
ATOM 2319 C C . LEU A 1 324 ? -6.190 -25.238 8.762 1.00 49.38 324 LEU A C 1
ATOM 2321 O O . LEU A 1 324 ? -7.069 -25.252 9.624 1.00 49.38 324 LEU A O 1
ATOM 2325 N N . HIS A 1 325 ? -5.552 -26.347 8.375 1.00 49.81 325 HIS A N 1
ATOM 2326 C CA . HIS A 1 325 ? -5.812 -27.689 8.904 1.00 49.81 325 HIS A CA 1
ATOM 2327 C C . HIS A 1 325 ? -5.177 -27.908 10.286 1.00 49.81 325 HIS A C 1
ATOM 2329 O O . HIS A 1 325 ? -5.840 -28.416 11.187 1.00 49.81 325 HIS A O 1
ATOM 2335 N N . PHE A 1 326 ? -3.930 -27.472 10.491 1.00 46.72 326 PHE A N 1
ATOM 2336 C CA . PHE A 1 326 ? -3.214 -27.653 11.763 1.00 46.72 326 PHE A CA 1
ATOM 2337 C C . PHE A 1 326 ? -3.439 -26.526 12.779 1.00 46.72 326 PHE A C 1
ATOM 2339 O O . PHE A 1 326 ? -3.173 -26.715 13.962 1.00 4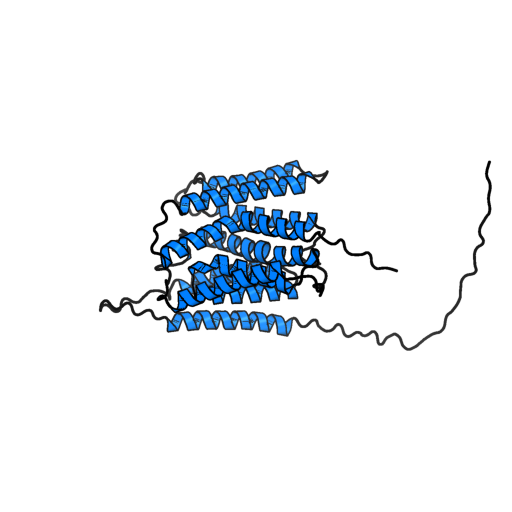6.72 326 PHE A O 1
ATOM 2346 N N . ALA A 1 327 ? -3.979 -25.381 12.356 1.00 45.25 327 ALA A N 1
ATOM 2347 C CA . ALA A 1 327 ? -4.401 -24.306 13.250 1.00 45.25 327 ALA A CA 1
ATOM 2348 C C . ALA A 1 327 ? -5.898 -24.356 13.580 1.00 45.25 327 ALA A C 1
ATOM 2350 O O . ALA A 1 327 ? -6.485 -23.318 13.910 1.00 45.25 327 ALA A O 1
ATOM 2351 N N . GLN A 1 328 ? -6.547 -25.527 13.496 1.00 39.72 328 GLN A N 1
ATOM 2352 C CA . GLN A 1 328 ? -7.790 -25.730 14.242 1.00 39.72 328 GLN A CA 1
ATOM 2353 C C . GLN A 1 328 ? -7.496 -25.289 15.682 1.00 39.72 328 GLN A C 1
ATOM 2355 O O . GLN A 1 328 ? -6.480 -25.721 16.235 1.00 39.72 328 GLN A O 1
ATOM 2360 N N . PRO A 1 329 ? -8.300 -24.390 16.286 1.00 44.75 329 PRO A N 1
ATOM 2361 C CA . PRO A 1 329 ? -8.169 -24.167 17.713 1.00 44.75 329 PRO A CA 1
ATOM 2362 C C . PRO A 1 329 ? -8.293 -25.564 18.298 1.00 44.75 329 PRO A C 1
ATOM 2364 O O . PRO A 1 329 ? -9.270 -26.249 17.982 1.00 44.75 329 PRO A O 1
ATOM 2367 N N . THR A 1 330 ? -7.311 -26.016 19.080 1.00 47.97 330 THR A N 1
ATOM 2368 C CA . THR A 1 330 ? -7.599 -27.077 20.032 1.00 47.97 330 THR A CA 1
ATOM 2369 C C . THR A 1 330 ? -8.851 -26.575 20.709 1.00 47.97 330 THR A C 1
ATOM 2371 O O . THR A 1 330 ? -8.834 -25.511 21.330 1.00 47.97 330 THR A O 1
ATOM 2374 N N . THR A 1 331 ? -9.987 -27.209 20.410 1.00 46.47 331 THR A N 1
ATOM 2375 C CA . THR A 1 331 ? -11.222 -26.935 21.112 1.00 46.47 331 THR A CA 1
ATOM 2376 C C . THR A 1 331 ? -10.784 -27.103 22.541 1.00 46.47 331 THR A C 1
ATOM 2378 O O . THR A 1 331 ? -10.442 -28.222 22.929 1.00 46.47 331 THR A O 1
ATOM 2381 N N . ALA A 1 332 ? -10.624 -25.986 23.256 1.00 47.91 332 ALA A N 1
ATOM 2382 C CA . ALA A 1 332 ? -10.487 -26.006 24.685 1.00 47.91 332 ALA A CA 1
ATOM 2383 C C . ALA A 1 332 ? -11.739 -26.767 25.064 1.00 47.91 332 ALA A C 1
ATOM 2385 O O . ALA A 1 332 ? -12.853 -26.264 24.881 1.00 47.91 332 ALA A O 1
ATOM 2386 N N . SER A 1 333 ? -11.555 -28.057 25.352 1.00 45.03 333 SER A N 1
ATOM 2387 C CA . SER A 1 333 ? -12.639 -28.889 25.787 1.00 45.03 333 SER A CA 1
ATOM 2388 C C . SER A 1 333 ? -13.146 -28.102 26.971 1.00 45.03 333 SER A C 1
ATOM 2390 O O . SER A 1 333 ? -12.395 -27.765 27.888 1.00 45.03 333 SER A O 1
ATOM 2392 N N . ASN A 1 334 ? -14.388 -27.650 26.867 1.00 49.19 334 ASN A N 1
ATOM 2393 C CA . ASN A 1 334 ? -15.086 -27.129 28.011 1.00 49.19 334 ASN A CA 1
ATOM 2394 C C . ASN A 1 334 ? -15.221 -28.327 28.951 1.00 49.19 334 ASN A C 1
ATOM 2396 O O . ASN A 1 334 ? -16.273 -28.949 29.051 1.00 49.19 334 ASN A O 1
ATOM 2400 N N . SER A 1 335 ? -14.151 -28.626 29.684 1.00 51.00 335 SER A N 1
ATOM 2401 C CA . SER A 1 335 ? -14.192 -29.222 31.001 1.00 51.00 335 SER A CA 1
ATOM 2402 C C . SER A 1 335 ? -14.789 -28.179 31.954 1.00 51.00 335 SER A C 1
ATOM 2404 O O . SER A 1 335 ? -14.180 -27.786 32.938 1.00 51.00 335 SER A O 1
ATOM 2406 N N . ASN A 1 336 ? -15.997 -27.716 31.621 1.00 48.03 336 ASN A N 1
ATOM 2407 C CA . ASN A 1 336 ? -16.976 -27.182 32.555 1.00 48.03 336 ASN A CA 1
ATOM 2408 C C . ASN A 1 336 ? -17.884 -28.320 33.066 1.00 48.03 336 ASN A C 1
ATOM 2410 O O . ASN A 1 336 ? -18.889 -28.062 33.716 1.00 48.03 336 ASN A O 1
ATOM 2414 N N . GLN A 1 337 ? -17.495 -29.588 32.866 1.00 48.41 337 GLN A N 1
ATOM 2415 C CA . GLN A 1 337 ? -18.011 -30.744 33.614 1.00 48.41 337 GLN A CA 1
ATOM 2416 C C . GLN A 1 337 ? -17.443 -30.830 35.051 1.00 48.41 337 GLN A C 1
ATOM 2418 O O . GLN A 1 337 ? -17.195 -31.911 35.569 1.00 48.41 337 GLN A O 1
ATOM 2423 N N . ALA A 1 338 ? -17.238 -29.696 35.722 1.00 51.94 338 ALA A N 1
ATOM 2424 C CA . ALA A 1 338 ? -16.926 -29.652 37.155 1.00 51.94 338 ALA A CA 1
ATOM 2425 C C . ALA A 1 338 ? -17.926 -28.761 37.914 1.00 51.94 338 ALA A C 1
ATOM 2427 O O . ALA A 1 338 ? -17.574 -28.087 38.876 1.00 51.94 338 ALA A O 1
ATOM 2428 N N . GLY A 1 339 ? -19.176 -28.730 37.439 1.00 51.41 339 GLY A N 1
ATOM 2429 C CA . GLY A 1 339 ? -20.256 -27.910 37.984 1.00 51.41 339 GLY A CA 1
ATOM 2430 C C . GLY A 1 339 ? -21.576 -28.657 38.167 1.00 51.41 339 GLY A C 1
ATOM 2431 O O . GLY A 1 339 ? -22.622 -28.033 38.076 1.00 51.41 339 GLY A O 1
ATOM 2432 N N . GLU A 1 340 ? -21.550 -29.968 38.413 1.00 52.56 340 GLU A N 1
ATOM 2433 C CA . GLU A 1 340 ? -22.716 -30.729 38.891 1.00 52.56 340 GLU A CA 1
ATOM 2434 C C . GLU A 1 340 ? -22.289 -31.717 39.984 1.00 52.56 340 GLU A C 1
ATOM 2436 O O . GLU A 1 340 ? -22.268 -32.923 39.782 1.00 52.56 340 GLU A O 1
ATOM 2441 N N . ALA A 1 341 ? -21.894 -31.202 41.150 1.00 53.62 341 ALA A N 1
ATOM 2442 C CA . ALA A 1 341 ? -22.136 -31.841 42.447 1.00 53.62 341 ALA A CA 1
ATOM 2443 C C . ALA A 1 341 ? -21.609 -30.942 43.574 1.00 53.62 341 ALA A C 1
ATOM 2445 O O . ALA A 1 341 ? -20.444 -30.564 43.570 1.00 53.62 341 ALA A O 1
ATOM 2446 N N . ALA A 1 342 ? -22.467 -30.690 44.565 1.00 52.38 342 ALA A N 1
ATOM 2447 C CA . ALA A 1 342 ? -22.230 -29.941 45.804 1.00 52.38 342 ALA A CA 1
ATOM 2448 C C . ALA A 1 342 ? -22.130 -28.412 45.626 1.00 52.38 342 ALA A C 1
ATOM 2450 O O . ALA A 1 342 ? -21.259 -27.885 44.960 1.00 52.38 342 ALA A O 1
ATOM 2451 N N . GLY A 1 343 ? -22.978 -27.591 46.225 1.00 47.94 343 GLY A N 1
ATOM 2452 C CA . GLY A 1 343 ? -23.940 -27.843 47.275 1.00 47.94 343 GLY A CA 1
ATOM 2453 C C . GLY A 1 343 ? -24.537 -26.505 47.693 1.00 47.94 343 GLY A C 1
ATOM 2454 O O . GLY A 1 343 ? -23.907 -25.453 47.614 1.00 47.94 343 GLY A O 1
ATOM 2455 N N . SER A 1 344 ? -25.794 -26.577 48.098 1.00 58.81 344 SER A N 1
ATOM 2456 C CA . SER A 1 344 ? -26.584 -25.539 48.743 1.00 58.81 344 SER A CA 1
ATOM 2457 C C . SER A 1 344 ? -25.802 -24.675 49.741 1.00 58.81 344 SER A C 1
ATOM 2459 O O . SER A 1 344 ? -25.193 -25.197 50.671 1.00 58.81 344 SER A O 1
ATOM 2461 N N . GLY A 1 345 ? -25.933 -23.355 49.621 1.00 49.94 345 GLY A N 1
ATOM 2462 C CA . GLY A 1 345 ? -25.392 -22.415 50.601 1.00 49.94 345 GLY A CA 1
ATOM 2463 C C . GLY A 1 345 ? -25.923 -20.996 50.431 1.00 49.94 345 GLY A C 1
ATOM 2464 O O . GLY A 1 345 ? -25.148 -20.055 50.323 1.00 49.94 345 GLY A O 1
ATOM 2465 N N . ARG A 1 346 ? -27.252 -20.832 50.369 1.00 56.34 346 ARG A N 1
ATOM 2466 C CA . ARG A 1 346 ? -27.896 -19.525 50.569 1.00 56.34 346 ARG A CA 1
ATOM 2467 C C . ARG A 1 346 ? -27.623 -19.055 51.998 1.00 56.34 346 ARG A C 1
ATOM 2469 O O . ARG A 1 346 ? -28.192 -19.618 52.926 1.00 56.34 346 ARG A O 1
ATOM 2476 N N . THR A 1 347 ? -26.893 -17.959 52.153 1.00 58.00 347 THR A N 1
ATOM 2477 C CA . THR A 1 347 ? -27.084 -17.033 53.275 1.00 58.00 347 THR A CA 1
ATOM 2478 C C . THR A 1 347 ? -27.038 -15.603 52.746 1.00 58.00 347 THR A C 1
ATOM 2480 O O . THR A 1 347 ? -26.009 -15.084 52.325 1.00 58.00 347 THR A O 1
ATOM 2483 N N . SER A 1 348 ? -28.212 -14.977 52.706 1.00 59.50 348 SER A N 1
ATOM 2484 C CA . SER A 1 348 ? -28.376 -13.556 52.410 1.00 59.50 348 SER A CA 1
ATOM 2485 C C . SER A 1 348 ? -27.809 -12.717 53.563 1.00 59.50 348 SER A C 1
ATOM 2487 O O . SER A 1 348 ? -28.130 -13.019 54.715 1.00 59.50 348 SER A O 1
ATOM 2489 N N . PRO A 1 349 ? -27.034 -11.649 53.309 1.00 60.97 349 PRO A N 1
ATOM 2490 C CA . PRO A 1 349 ? -26.717 -10.672 54.342 1.00 60.97 349 PRO A CA 1
ATOM 2491 C C . PRO A 1 349 ? -27.912 -9.726 54.591 1.00 60.97 349 PRO A C 1
ATOM 2493 O O . PRO A 1 349 ? -28.662 -9.419 53.657 1.00 60.97 349 PRO A O 1
ATOM 2496 N N . PRO A 1 350 ? -28.115 -9.271 55.842 1.00 60.00 350 PRO A N 1
ATOM 2497 C CA . PRO A 1 350 ? -29.240 -8.427 56.223 1.00 60.00 350 PRO A CA 1
ATOM 2498 C C . PRO A 1 350 ? -29.089 -6.992 55.704 1.00 60.00 350 PRO A C 1
ATOM 2500 O O . PRO A 1 350 ? -27.991 -6.444 55.610 1.00 60.00 350 PRO A O 1
ATOM 2503 N N . ALA A 1 351 ? -30.235 -6.389 55.393 1.00 62.84 351 ALA A N 1
ATOM 2504 C CA . ALA A 1 351 ? -30.383 -5.009 54.961 1.00 62.84 351 ALA A CA 1
ATOM 2505 C C . ALA A 1 351 ? -29.831 -4.027 56.010 1.00 62.84 351 ALA A C 1
ATOM 2507 O O . ALA A 1 351 ? -30.335 -3.958 57.131 1.00 62.84 351 ALA A O 1
ATOM 2508 N N . ALA A 1 352 ? -28.818 -3.245 55.632 1.00 61.69 352 ALA A N 1
ATOM 2509 C CA . ALA A 1 352 ? -28.337 -2.123 56.429 1.00 61.69 352 ALA A CA 1
ATOM 2510 C C . ALA A 1 352 ? -29.118 -0.851 56.070 1.00 61.69 352 ALA A C 1
ATOM 2512 O O . ALA A 1 352 ? -29.269 -0.489 54.903 1.00 61.69 352 ALA A O 1
ATOM 2513 N N . ALA A 1 353 ? -29.641 -0.220 57.117 1.00 59.03 353 ALA A N 1
ATOM 2514 C CA . ALA A 1 353 ? -30.552 0.907 57.095 1.00 59.03 353 ALA A CA 1
ATOM 2515 C C . ALA A 1 353 ? -29.926 2.206 56.561 1.00 59.03 353 ALA A C 1
ATOM 2517 O O . ALA A 1 353 ? -28.764 2.528 56.799 1.00 59.03 353 ALA A O 1
ATOM 2518 N N . SER A 1 354 ? -30.777 2.982 55.895 1.00 59.62 354 SER A N 1
ATOM 2519 C CA . SER A 1 354 ? -30.546 4.358 55.461 1.00 59.62 354 SER A CA 1
ATOM 2520 C C . SER A 1 354 ? -30.494 5.312 56.667 1.00 59.62 354 SER A C 1
ATOM 2522 O O . SER A 1 354 ? -31.447 5.313 57.450 1.00 59.62 354 SER A O 1
ATOM 2524 N N . PRO A 1 355 ? -29.483 6.191 56.812 1.00 60.69 355 PRO A N 1
ATOM 2525 C CA . PRO A 1 355 ? -29.572 7.331 57.710 1.00 60.69 355 PRO A CA 1
ATOM 2526 C C . PRO A 1 355 ? -30.137 8.554 56.983 1.00 60.69 355 PRO A C 1
ATOM 2528 O O . PRO A 1 355 ? -29.765 8.890 55.858 1.00 60.69 355 PRO A O 1
ATOM 2531 N N . ALA A 1 356 ? -31.072 9.195 57.670 1.00 61.38 356 ALA A N 1
ATOM 2532 C CA . ALA A 1 356 ? -31.788 10.389 57.277 1.00 61.38 356 ALA A CA 1
ATOM 2533 C C . ALA A 1 356 ? -30.932 11.670 57.338 1.00 61.38 356 ALA A C 1
ATOM 2535 O O . ALA A 1 356 ? -29.976 11.760 58.101 1.00 61.38 356 ALA A O 1
ATOM 2536 N N . ARG A 1 357 ? -31.382 12.669 56.561 1.00 62.03 357 ARG A N 1
ATOM 2537 C CA . ARG A 1 357 ? -31.391 14.126 56.818 1.00 62.03 357 ARG A CA 1
ATOM 2538 C C . ARG A 1 357 ? -30.437 14.678 57.889 1.00 62.03 357 ARG A C 1
ATOM 2540 O O . ARG A 1 357 ? -30.600 14.375 59.067 1.00 62.03 357 ARG A O 1
ATOM 2547 N N . ARG A 1 358 ? -29.739 15.759 57.521 1.00 52.78 358 ARG A N 1
ATOM 2548 C CA . ARG A 1 358 ? -29.911 17.086 58.154 1.00 52.78 358 ARG A CA 1
ATOM 2549 C C . ARG A 1 358 ? -29.345 18.201 57.264 1.00 52.78 358 ARG A C 1
ATOM 2551 O O . ARG A 1 358 ? -28.218 18.101 56.799 1.00 52.78 358 ARG A O 1
ATOM 2558 N N . ALA A 1 359 ? -30.168 19.227 57.048 1.00 57.28 359 ALA A N 1
ATOM 2559 C CA . ALA A 1 359 ? -29.760 20.586 56.682 1.00 57.28 359 ALA A CA 1
ATOM 2560 C C . ALA A 1 359 ? -29.271 21.322 57.950 1.00 57.28 359 ALA A C 1
ATOM 2562 O O . ALA A 1 359 ? -29.531 20.834 59.061 1.00 57.28 359 ALA A O 1
ATOM 2563 N N . PRO A 1 360 ? -28.557 22.446 57.809 1.00 64.62 360 PRO A N 1
ATOM 2564 C CA . PRO A 1 360 ? -29.236 23.751 57.772 1.00 64.62 360 PRO A CA 1
ATOM 2565 C C . PRO A 1 360 ? -29.092 24.515 56.454 1.00 64.62 360 PRO A C 1
ATOM 2567 O O . PRO A 1 360 ? -28.023 24.411 55.812 1.00 64.62 360 PRO A O 1
#

Organism: NCBI:txid910347

pLDDT: mean 74.61, std 18.3, range [39.0, 97.5]

Foldseek 3Di:
DDDPDQQADALVLLVVLLVLLCQLQCVLLLLLLVQLQCCQPVVDDDPCSLLVSLVSLLVSLVSLLVLQLVLCVVDPPDSPVSNVLSVVLSVQSNCLSVCVPDPPVDDPRLQRNLQSSLVSSVSSLVSSCVSLVFDLQDQDQQAPDDDDCPVLVVVLCVLVVVLVVLLVSCVVDPFPPPPDDPCVVVVNDDPSNLLSVLLNCLSSLLPSLASSLQRSCSSNNHGSVSSLSSSLSSQLSSCSSRRNCSVLSSLLSNLSNVCCSVRSDSVVSSVVSSVVSVVCVVPVNPQQDQPPPVPNDRDGPPVPVVVVSVVVSCVSVVVSVVCVVVPPPPPPPPPPVPPPDDDDDDDDDDDDDDDDDDDD

Secondary structure (DSSP, 8-state):
-PPPPPPPPPHHHHHHHHHHHHHHHHHHHHHHHHHHHHHHHH----TTHHHHHHHHHHHHHHHHHHHHHHHHHTSSS-HHHHHHHHHHHHHHHHHHHTT-S---SSTTTTTHHHHHHHHHHHHHHHHHHHHTT--TT-PPPPP------HHHHHHHHHHHHHHHHHHHHHHHS-----SS-HHHHTT--SHHHHHHHHHHHHIIIIIIIIIHHHHHHHHTT--HHHHHHHHHHHHHHHTGGGGGGHHHHHHHHHHHHHHHHHH--SHHHHHHHHHHHHHHHHHHTTT---EE-SSS-EE--HHHHHHHHHHHHHHHHHHHHHHHHHTS---------S-SS------PPPPPPPPP----